Protein AF-A0A0N4YYY9-F1 (afdb_monomer)

Mean predicted aligned error: 8.73 Å

Solvent-accessible surface area (backbone atoms only — not comparable to full-atom values): 12722 Å² total; per-residue (Å²): 112,72,64,62,52,51,55,50,52,49,56,54,45,43,77,77,48,69,88,62,61,69,69,56,53,54,54,48,18,43,52,51,22,54,50,43,69,71,32,38,54,88,79,36,68,56,48,63,41,80,72,43,64,76,73,54,72,88,41,69,63,54,40,39,46,51,38,48,23,53,47,33,33,43,54,75,56,58,52,80,86,58,92,66,56,70,71,55,51,55,50,30,52,52,38,51,55,53,35,56,76,72,45,41,70,60,51,53,52,47,45,52,50,42,65,74,72,45,86,50,61,68,47,41,28,41,42,26,45,39,46,28,71,46,48,73,79,47,71,53,73,81,52,70,38,94,64,52,42,56,59,50,56,62,38,51,79,38,78,93,35,20,68,31,25,51,48,23,52,51,33,59,68,69,34,86,66,60,68,68,63,50,49,52,53,53,49,55,48,52,51,53,33,41,77,67,67,75,47,85,78,66,97,75,78,71,78,60,62,60,53,47,51,55,41,50,57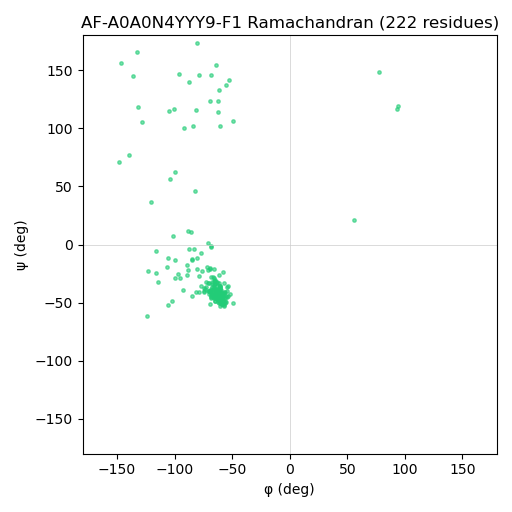,52,58,69,65,73,72,118

Foldseek 3Di:
DVVLVVLQVVLVVCVVPVPDDPVVLLVSLLVLLVCCLVCPPPNPVCSCCSRQQVVDCPDPSSLLSNLSNLVSNLCQLPVPPDPDDPVSVVSSVVRLVSCQVRPVLSLLVVLLCCLVPPPDLSSVLSSLQSLLSSLQRHDLVSQLDPRNLLSLLVQCLPPSNNVSSVSNLVSNLVHDDPPVSNVVSVVSNVVSCVVSVVDDDPVDDDPVVVCVVVVVVVVVVPPD

Secondary structure (DSSP, 8-state):
-HHHHHHHHHHHHHHH-----HHHHHHHHHHHHHHHHHHTTTT-TTHHHHHTGGG---SHHHHHHHHHHHHHHHHHHH-TTS---HHHHHHHHHHHHHHHHHTHHHHHHH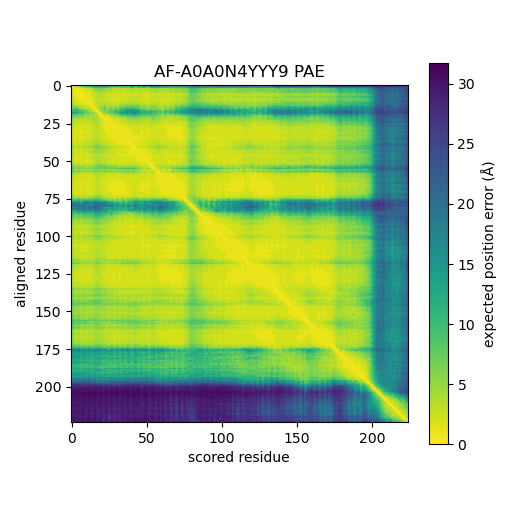HHHHHHH---HHHHHHHHHHHHHHTTTS-HHHHSSTTHHHHHHHGGG-TTTHHHHHHHHHHHHHS---HHHHHHHHHHHHHHHHHTTS----SSS-SHHHHHHHHHHHHHHS--

Structure (mmCIF, N/CA/C/O backbone):
data_AF-A0A0N4YYY9-F1
#
_entry.id   AF-A0A0N4YYY9-F1
#
loop_
_atom_site.group_PDB
_atom_site.id
_atom_site.type_symbol
_atom_site.label_atom_id
_atom_site.label_alt_id
_atom_site.label_comp_id
_atom_site.label_asym_id
_atom_site.label_entity_id
_atom_site.label_seq_id
_atom_site.pdbx_PDB_ins_code
_atom_site.Cartn_x
_atom_site.Cartn_y
_atom_site.Cartn_z
_atom_site.occupancy
_atom_site.B_iso_or_equiv
_atom_site.auth_seq_id
_atom_site.auth_comp_id
_atom_site.auth_asym_id
_atom_site.auth_atom_id
_atom_site.pdbx_PDB_model_num
ATOM 1 N N . MET A 1 1 ? 12.835 -8.112 -22.440 1.00 60.09 1 MET A N 1
ATOM 2 C CA . MET A 1 1 ? 13.606 -9.049 -21.585 1.00 60.09 1 MET A CA 1
ATOM 3 C C . MET A 1 1 ? 14.630 -8.347 -20.694 1.00 60.09 1 MET A C 1
ATOM 5 O O . MET A 1 1 ? 14.611 -8.621 -19.503 1.00 60.09 1 MET A O 1
ATOM 9 N N . CYS A 1 2 ? 15.459 -7.420 -21.196 1.00 85.25 2 CYS A N 1
ATOM 10 C CA . CYS A 1 2 ? 16.520 -6.790 -20.387 1.00 85.25 2 CYS A CA 1
ATOM 11 C C . CYS A 1 2 ? 16.028 -6.010 -19.155 1.00 85.25 2 CYS A C 1
ATOM 13 O O . CYS A 1 2 ? 16.681 -6.042 -18.118 1.00 85.25 2 CYS A O 1
ATOM 15 N N . ILE A 1 3 ? 14.873 -5.336 -19.230 1.00 90.06 3 ILE A N 1
ATOM 16 C CA . ILE A 1 3 ? 14.366 -4.583 -18.072 1.00 90.06 3 ILE A CA 1
ATOM 17 C C . ILE A 1 3 ? 13.895 -5.515 -16.948 1.00 90.06 3 ILE A C 1
ATOM 19 O O . ILE A 1 3 ? 14.221 -5.287 -15.790 1.00 90.06 3 ILE A O 1
ATOM 23 N N . ARG A 1 4 ? 13.227 -6.631 -17.280 1.00 90.62 4 ARG A N 1
ATOM 24 C CA . ARG A 1 4 ? 12.749 -7.604 -16.282 1.00 90.62 4 ARG A CA 1
ATOM 25 C C . ARG A 1 4 ? 13.899 -8.214 -15.483 1.00 90.62 4 ARG A C 1
ATOM 27 O O . ARG A 1 4 ? 13.811 -8.332 -14.260 1.00 90.62 4 ARG A O 1
ATOM 34 N N . SER A 1 5 ? 14.986 -8.574 -16.170 1.00 89.69 5 SER A N 1
ATOM 35 C CA . SER A 1 5 ? 16.188 -9.099 -15.521 1.00 89.69 5 SER A CA 1
ATOM 36 C C . SER A 1 5 ? 16.896 -8.025 -14.697 1.00 89.69 5 SER A C 1
ATOM 38 O O . SER A 1 5 ? 17.322 -8.318 -13.585 1.00 89.69 5 SER A O 1
ATOM 40 N N . LEU A 1 6 ? 16.954 -6.774 -15.169 1.00 92.00 6 LEU A N 1
ATOM 41 C CA . LEU A 1 6 ? 17.498 -5.653 -14.398 1.00 92.00 6 LEU A CA 1
ATOM 42 C C . LEU A 1 6 ? 16.750 -5.455 -13.069 1.00 92.00 6 LEU A C 1
ATOM 44 O O . LEU A 1 6 ? 17.392 -5.412 -12.019 1.00 92.00 6 LEU A O 1
ATOM 48 N N . LEU A 1 7 ? 15.414 -5.373 -13.105 1.00 93.94 7 LEU A N 1
ATOM 49 C CA . LEU A 1 7 ? 14.596 -5.203 -11.898 1.00 93.94 7 LEU A CA 1
ATOM 50 C C . LEU A 1 7 ? 14.749 -6.403 -10.955 1.00 93.94 7 LEU A C 1
ATOM 52 O O . LEU A 1 7 ? 14.959 -6.236 -9.756 1.00 93.94 7 LEU A O 1
ATOM 56 N N . SER A 1 8 ? 14.739 -7.621 -11.498 1.00 91.88 8 SER A N 1
ATOM 57 C CA . SER A 1 8 ? 14.922 -8.842 -10.704 1.00 91.88 8 SER A CA 1
ATOM 58 C C . SER A 1 8 ? 16.289 -8.901 -10.022 1.00 91.88 8 SER A C 1
ATOM 60 O O . SER A 1 8 ? 16.365 -9.239 -8.841 1.00 91.88 8 SER A O 1
ATOM 62 N N . ASN A 1 9 ? 17.350 -8.523 -10.740 1.00 91.44 9 ASN A N 1
ATOM 63 C CA . ASN A 1 9 ? 18.709 -8.446 -10.211 1.00 91.44 9 ASN A CA 1
ATOM 64 C C . ASN A 1 9 ? 18.833 -7.366 -9.133 1.00 91.44 9 ASN A C 1
ATOM 66 O O . ASN A 1 9 ? 19.592 -7.536 -8.180 1.00 91.44 9 ASN A O 1
ATOM 70 N N . TRP A 1 10 ? 18.104 -6.254 -9.267 1.00 91.56 10 TRP A N 1
ATOM 71 C CA . TRP A 1 10 ? 18.042 -5.230 -8.228 1.00 91.56 10 TRP A CA 1
ATOM 72 C C . TRP A 1 10 ? 17.437 -5.782 -6.933 1.00 91.56 10 TRP A C 1
ATOM 74 O O . TRP A 1 10 ? 18.060 -5.655 -5.881 1.00 91.56 10 TRP A O 1
ATOM 84 N N . ILE A 1 11 ? 16.289 -6.465 -7.015 1.00 91.50 11 ILE A N 1
ATOM 85 C CA . ILE A 1 11 ? 15.653 -7.106 -5.852 1.00 91.50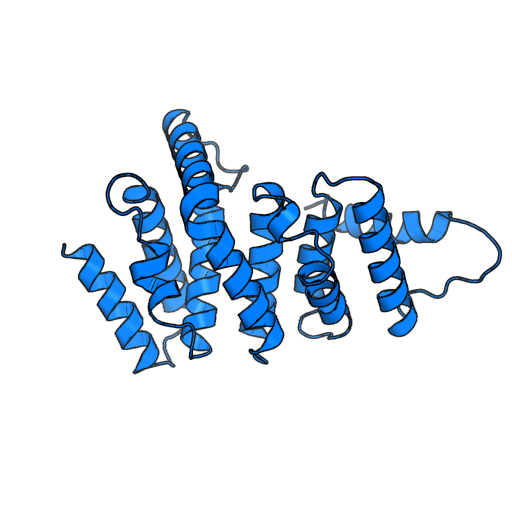 11 ILE A CA 1
ATOM 86 C C . ILE A 1 11 ? 16.596 -8.124 -5.200 1.00 91.50 11 ILE A C 1
ATOM 88 O O . ILE A 1 11 ? 16.782 -8.104 -3.988 1.00 91.50 11 ILE A O 1
ATOM 92 N N . GLN A 1 12 ? 17.269 -8.964 -5.991 1.00 87.94 12 GLN A N 1
ATOM 93 C CA . GLN A 1 12 ? 18.231 -9.932 -5.456 1.00 87.94 12 GLN A CA 1
ATOM 94 C C . GLN A 1 12 ? 19.413 -9.246 -4.751 1.00 87.94 12 GLN A C 1
ATOM 96 O O . GLN A 1 12 ? 19.843 -9.668 -3.675 1.00 87.94 12 GLN A O 1
ATOM 101 N N . LYS A 1 13 ? 19.938 -8.157 -5.329 1.00 86.94 13 LYS A N 1
ATOM 102 C CA . LYS A 1 13 ? 20.998 -7.362 -4.696 1.00 86.94 13 LYS A CA 1
ATOM 103 C C . LYS A 1 13 ? 20.537 -6.760 -3.375 1.00 86.94 13 LYS A C 1
ATOM 105 O O . LYS A 1 13 ? 21.325 -6.764 -2.434 1.00 86.94 13 LYS A O 1
ATOM 110 N N . LEU A 1 14 ? 19.288 -6.307 -3.290 1.00 85.31 14 LEU A N 1
ATOM 111 C CA . LEU A 1 14 ? 18.711 -5.756 -2.068 1.00 85.31 14 LEU A CA 1
ATOM 112 C C . LEU A 1 14 ? 18.753 -6.765 -0.914 1.00 85.31 14 LEU A C 1
ATOM 114 O O . LEU A 1 14 ? 19.190 -6.417 0.180 1.00 85.31 14 LEU A O 1
ATOM 118 N N . SER A 1 15 ? 18.403 -8.025 -1.188 1.00 78.38 15 SER A N 1
ATOM 119 C CA . SER A 1 15 ? 18.451 -9.109 -0.199 1.00 78.38 15 SER A CA 1
ATOM 120 C C . SER A 1 15 ? 19.875 -9.423 0.273 1.00 78.38 15 SER A C 1
ATOM 122 O O . SER A 1 15 ? 20.084 -9.768 1.431 1.00 78.38 15 SER A O 1
ATOM 124 N N . THR A 1 16 ? 20.874 -9.292 -0.607 1.00 81.56 16 THR A N 1
ATOM 125 C CA . THR A 1 16 ? 22.286 -9.596 -0.278 1.00 81.56 16 THR A CA 1
ATOM 126 C C . THR A 1 16 ? 23.066 -8.417 0.308 1.00 81.56 16 THR A C 1
ATOM 128 O O . THR A 1 16 ? 24.100 -8.618 0.943 1.00 81.56 16 THR A O 1
ATOM 131 N N . ARG A 1 17 ? 22.622 -7.176 0.073 1.00 78.50 17 ARG A N 1
ATOM 132 C CA . ARG A 1 17 ? 23.308 -5.942 0.488 1.00 78.50 17 ARG A CA 1
ATOM 133 C C . ARG A 1 17 ? 22.292 -4.911 0.992 1.00 78.50 17 ARG A C 1
ATOM 135 O O . ARG A 1 17 ? 22.016 -3.945 0.274 1.00 78.50 17 ARG A O 1
ATOM 142 N N . PRO A 1 18 ? 21.781 -5.071 2.224 1.00 70.69 18 PRO A N 1
ATOM 143 C CA . PRO A 1 18 ? 20.686 -4.253 2.747 1.00 70.69 18 PRO A CA 1
ATOM 144 C C . PRO A 1 18 ? 21.077 -2.787 3.005 1.00 70.69 18 PRO A C 1
ATOM 146 O O . PRO A 1 18 ? 20.218 -1.911 2.987 1.00 70.69 18 PRO A O 1
ATOM 149 N N . ASN A 1 19 ? 22.372 -2.492 3.164 1.00 75.56 19 ASN A N 1
ATOM 150 C CA . ASN A 1 19 ? 22.889 -1.155 3.480 1.00 75.56 19 ASN A CA 1
ATOM 151 C C . ASN A 1 19 ? 23.030 -0.250 2.240 1.00 75.56 19 ASN A C 1
ATOM 153 O O . ASN A 1 19 ? 24.073 0.373 2.037 1.00 75.56 19 ASN A O 1
ATOM 157 N N . GLN A 1 20 ? 22.014 -0.198 1.373 1.00 77.19 20 GLN A N 1
ATOM 158 C CA . GLN A 1 20 ? 21.987 0.805 0.303 1.00 77.19 20 GLN A CA 1
ATOM 159 C C . GLN A 1 20 ? 21.531 2.161 0.864 1.00 77.19 20 GLN A C 1
ATOM 161 O O . GLN A 1 20 ? 20.679 2.206 1.752 1.00 77.19 20 GLN A O 1
ATOM 166 N N . PRO A 1 21 ? 22.050 3.284 0.348 1.00 83.56 21 PRO A N 1
ATOM 167 C CA . PRO A 1 21 ? 21.637 4.599 0.815 1.00 83.56 21 PRO A CA 1
ATOM 168 C C . PRO A 1 21 ? 20.181 4.906 0.429 1.00 83.56 21 PRO A C 1
ATOM 170 O O . PRO A 1 21 ? 19.719 4.551 -0.659 1.00 83.56 21 PRO A O 1
ATOM 173 N N . SER A 1 22 ? 19.462 5.636 1.286 1.00 83.75 22 SER A N 1
ATOM 174 C CA . SER A 1 22 ? 18.024 5.914 1.127 1.00 83.75 22 SER A CA 1
ATOM 175 C C . SER A 1 22 ? 17.652 6.592 -0.197 1.00 83.75 22 SER A C 1
ATOM 177 O O . SER A 1 22 ? 16.592 6.310 -0.756 1.00 83.75 22 SER A O 1
ATOM 179 N N . PHE A 1 23 ? 18.524 7.450 -0.744 1.00 86.56 23 PHE A N 1
ATOM 180 C CA . PHE A 1 23 ? 18.277 8.097 -2.039 1.00 86.56 23 PHE A CA 1
ATOM 181 C C . PHE A 1 23 ? 18.200 7.083 -3.188 1.00 86.56 23 PHE A C 1
ATOM 183 O O . PHE A 1 23 ? 17.463 7.295 -4.151 1.00 86.56 23 PHE A O 1
ATOM 190 N N . LEU A 1 24 ? 18.948 5.979 -3.092 1.00 87.81 24 LEU A N 1
ATOM 191 C CA . LEU A 1 24 ? 18.985 4.951 -4.121 1.00 87.81 24 LEU A CA 1
ATOM 192 C C . LEU A 1 24 ? 17.704 4.119 -4.091 1.00 87.81 24 LEU A C 1
ATOM 194 O O . LEU A 1 24 ? 17.137 3.864 -5.148 1.00 87.81 24 LEU A O 1
ATOM 198 N N . PHE A 1 25 ? 17.188 3.797 -2.899 1.00 89.12 25 PHE A N 1
ATOM 199 C CA . PHE A 1 25 ? 15.859 3.192 -2.748 1.00 89.12 25 PHE A CA 1
ATOM 200 C C . PHE A 1 25 ? 14.783 4.045 -3.414 1.00 89.12 25 PHE A C 1
ATOM 202 O O . PHE A 1 25 ? 13.999 3.525 -4.198 1.00 89.12 25 PHE A O 1
ATOM 209 N N . ASN A 1 26 ? 14.766 5.350 -3.136 1.00 90.81 26 ASN A N 1
ATOM 210 C CA . ASN A 1 26 ? 13.741 6.244 -3.675 1.00 90.81 26 ASN A CA 1
ATOM 211 C C . ASN A 1 26 ? 13.831 6.345 -5.207 1.00 90.81 26 ASN A C 1
ATOM 213 O O . ASN A 1 26 ? 12.817 6.235 -5.892 1.00 90.81 26 ASN A O 1
ATOM 217 N N . LYS A 1 27 ? 15.044 6.492 -5.760 1.00 92.94 27 LYS A N 1
ATOM 218 C CA . LYS A 1 27 ? 15.247 6.523 -7.218 1.00 92.94 27 LYS A CA 1
ATOM 219 C C . LYS A 1 27 ? 14.844 5.209 -7.879 1.00 92.94 27 LYS A C 1
ATOM 221 O O . LYS A 1 27 ? 14.192 5.229 -8.917 1.00 92.94 27 LYS A O 1
ATOM 226 N N . MET A 1 28 ? 15.208 4.077 -7.284 1.00 94.88 28 MET A N 1
ATOM 227 C CA . MET A 1 28 ? 14.857 2.772 -7.834 1.00 94.88 28 MET A CA 1
ATOM 228 C C . MET A 1 28 ? 13.356 2.496 -7.721 1.00 94.88 28 MET A C 1
ATOM 230 O O . MET A 1 28 ? 12.781 2.024 -8.690 1.00 94.88 28 MET A O 1
ATOM 234 N N . ALA A 1 29 ? 12.696 2.864 -6.620 1.00 95.31 29 ALA A N 1
ATOM 235 C CA . ALA A 1 29 ? 11.243 2.747 -6.484 1.00 95.31 29 ALA A CA 1
ATOM 236 C C . ALA A 1 29 ? 10.509 3.551 -7.571 1.00 95.31 29 ALA A C 1
ATOM 238 O O . ALA A 1 29 ? 9.583 3.040 -8.195 1.00 95.31 29 ALA A O 1
ATOM 239 N N . HIS A 1 30 ? 10.986 4.763 -7.871 1.00 94.19 30 HIS A N 1
ATOM 240 C CA . HIS A 1 30 ? 10.466 5.571 -8.975 1.00 94.19 30 HIS A CA 1
ATOM 241 C C . HIS A 1 30 ? 10.721 4.918 -10.347 1.00 94.19 30 HIS A C 1
ATOM 243 O O . HIS A 1 30 ? 9.842 4.879 -11.197 1.00 94.19 30 HIS A O 1
ATOM 249 N N . ILE A 1 31 ? 11.906 4.349 -10.592 1.00 95.38 31 ILE A N 1
ATOM 250 C CA . ILE A 1 31 ? 12.161 3.614 -11.845 1.00 95.38 31 ILE A CA 1
ATOM 251 C C . ILE A 1 31 ? 11.205 2.419 -11.976 1.00 95.38 31 ILE A C 1
ATOM 253 O O . ILE A 1 31 ? 10.669 2.179 -13.056 1.00 95.38 31 ILE A O 1
ATOM 257 N N . PHE A 1 32 ? 10.963 1.683 -10.889 1.00 96.38 32 PHE A N 1
ATOM 258 C CA . PHE A 1 32 ? 10.018 0.567 -10.878 1.00 96.38 32 PHE A CA 1
ATOM 259 C C . PHE A 1 32 ? 8.589 1.041 -11.167 1.00 96.38 32 PHE A C 1
ATOM 261 O O . PHE A 1 32 ? 7.902 0.383 -11.946 1.00 96.38 32 PHE A O 1
ATOM 268 N N . SER A 1 33 ? 8.156 2.180 -10.613 1.00 95.62 33 SER A N 1
ATOM 269 C CA . SER A 1 33 ? 6.822 2.726 -10.891 1.00 95.62 33 SER A CA 1
ATOM 270 C C . SER A 1 33 ? 6.657 3.170 -12.345 1.00 95.62 33 SER A C 1
ATOM 272 O O . SER A 1 33 ? 5.628 2.879 -12.950 1.00 95.62 33 SER A O 1
ATOM 274 N N . LEU A 1 34 ? 7.683 3.778 -12.950 1.00 93.75 34 LEU A N 1
ATOM 275 C CA . LEU A 1 34 ? 7.664 4.137 -14.372 1.00 93.75 34 LEU A CA 1
ATOM 276 C C . LEU A 1 34 ? 7.607 2.903 -15.278 1.00 93.75 34 LEU A C 1
ATOM 278 O O . LEU A 1 34 ? 6.847 2.887 -16.246 1.00 93.75 34 LEU A O 1
ATOM 282 N N . VAL A 1 35 ? 8.381 1.855 -14.967 1.00 95.06 35 VAL A N 1
ATOM 283 C CA . VAL A 1 35 ? 8.316 0.586 -15.713 1.00 95.06 35 VAL A CA 1
ATOM 284 C C . VAL A 1 35 ? 6.938 -0.048 -15.557 1.00 95.06 35 VAL A C 1
ATOM 286 O O . VAL A 1 35 ? 6.361 -0.480 -16.552 1.00 95.06 35 VAL A O 1
ATOM 289 N N . PHE A 1 36 ? 6.382 -0.051 -14.344 1.00 95.25 36 PHE A N 1
ATOM 290 C CA . PHE A 1 36 ? 5.027 -0.530 -14.092 1.00 95.25 36 PHE A CA 1
ATOM 291 C C . PHE A 1 36 ? 4.003 0.234 -14.938 1.00 95.25 36 PHE A C 1
ATOM 293 O O . PHE A 1 36 ? 3.282 -0.381 -15.714 1.00 95.25 36 PHE A O 1
ATOM 300 N N . ALA A 1 37 ? 3.997 1.567 -14.892 1.00 92.31 37 ALA A N 1
ATOM 301 C CA . ALA A 1 37 ? 3.062 2.393 -15.658 1.00 92.31 37 ALA A CA 1
ATOM 302 C C . ALA A 1 37 ? 3.251 2.304 -17.185 1.00 92.31 37 ALA A C 1
ATOM 304 O O . ALA A 1 37 ? 2.352 2.666 -17.951 1.00 92.31 37 ALA A O 1
ATOM 305 N N . ALA A 1 38 ? 4.429 1.879 -17.648 1.00 92.19 38 ALA A N 1
ATOM 306 C CA . ALA A 1 38 ? 4.702 1.665 -19.062 1.00 92.19 38 ALA A CA 1
ATOM 307 C C . ALA A 1 38 ? 4.256 0.275 -19.538 1.00 92.19 38 ALA A C 1
ATOM 309 O O . ALA A 1 38 ? 3.708 0.173 -20.637 1.00 92.19 38 ALA A O 1
ATOM 310 N N . ASP A 1 39 ? 4.543 -0.781 -18.770 1.00 93.62 39 ASP A N 1
ATOM 311 C CA . ASP A 1 39 ? 4.391 -2.181 -19.189 1.00 93.62 39 ASP A CA 1
ATOM 312 C C . ASP A 1 39 ? 3.104 -2.850 -18.677 1.00 93.62 39 ASP A C 1
ATOM 314 O O . ASP A 1 39 ? 2.598 -3.761 -19.335 1.00 93.62 39 ASP A O 1
ATOM 318 N N . PHE A 1 40 ? 2.563 -2.432 -17.533 1.00 93.81 40 PHE A N 1
ATOM 319 C CA . PHE A 1 40 ? 1.307 -2.951 -16.995 1.00 93.81 40 PHE A CA 1
ATOM 320 C C . PHE A 1 40 ? 0.109 -2.166 -17.568 1.00 93.81 40 PHE A C 1
ATOM 322 O O . PHE A 1 40 ? 0.177 -0.940 -17.669 1.00 93.81 40 PHE A O 1
ATOM 329 N N . PRO A 1 41 ? -1.012 -2.824 -17.920 1.00 93.69 41 PRO A N 1
ATOM 330 C CA . PRO A 1 41 ? -1.252 -4.271 -17.855 1.00 93.69 41 PRO A CA 1
ATOM 331 C C . PRO A 1 41 ? -0.843 -5.042 -19.125 1.00 93.69 41 PRO A C 1
ATOM 333 O O . PRO A 1 41 ? -0.677 -6.255 -19.071 1.00 93.69 41 PRO A O 1
ATOM 336 N N . ASP A 1 42 ? -0.665 -4.368 -20.264 1.00 93.31 42 ASP A N 1
ATOM 337 C CA . ASP A 1 42 ? -0.652 -5.023 -21.583 1.00 93.31 42 ASP A CA 1
ATOM 338 C C . ASP A 1 42 ? 0.587 -5.892 -21.856 1.00 93.31 42 ASP A C 1
ATOM 340 O O . ASP A 1 42 ? 0.487 -6.957 -22.465 1.00 93.31 42 ASP A O 1
ATOM 344 N N . ARG A 1 43 ? 1.778 -5.444 -21.441 1.00 94.38 43 ARG A N 1
ATOM 345 C CA . ARG A 1 43 ? 3.046 -6.153 -21.695 1.00 94.38 43 ARG A CA 1
ATOM 346 C C . ARG A 1 43 ? 3.487 -7.010 -20.518 1.00 94.38 43 ARG A C 1
ATOM 348 O O . ARG A 1 43 ? 4.268 -7.947 -20.706 1.00 94.38 43 ARG A O 1
ATOM 355 N N . TRP A 1 44 ? 3.063 -6.674 -19.303 1.00 95.00 44 TRP A N 1
ATOM 356 C CA . TRP A 1 44 ? 3.487 -7.367 -18.090 1.00 95.00 44 TRP A CA 1
ATOM 357 C C . TRP A 1 44 ? 2.397 -7.387 -17.004 1.00 95.00 44 TRP A C 1
ATOM 359 O O . TRP A 1 44 ? 2.543 -6.734 -15.971 1.00 95.00 44 TRP A O 1
ATOM 369 N N . PRO A 1 45 ? 1.317 -8.164 -17.196 1.00 94.12 45 PRO A N 1
ATOM 370 C CA . PRO A 1 45 ? 0.197 -8.215 -16.251 1.00 94.12 45 PRO A CA 1
ATOM 371 C C . PRO A 1 45 ? 0.583 -8.815 -14.888 1.00 94.12 45 PRO A C 1
ATOM 373 O O . PRO A 1 45 ? 0.034 -8.434 -13.863 1.00 94.12 45 PRO A O 1
ATOM 376 N N . SER A 1 46 ? 1.572 -9.709 -14.848 1.00 94.25 46 SER A N 1
ATOM 377 C CA . SER A 1 46 ? 2.074 -10.350 -13.625 1.00 94.25 46 SER A CA 1
ATOM 378 C C . SER A 1 46 ? 3.141 -9.537 -12.877 1.00 94.25 46 SER A C 1
ATOM 380 O O . SER A 1 46 ? 3.769 -10.072 -11.971 1.00 94.25 46 SER A O 1
ATOM 382 N N . PHE A 1 47 ? 3.382 -8.262 -13.221 1.00 95.25 47 PHE A N 1
ATOM 383 C CA . PHE A 1 47 ? 4.505 -7.476 -12.677 1.00 95.25 47 PHE A CA 1
ATOM 384 C C . PHE A 1 47 ? 4.622 -7.537 -11.147 1.00 95.25 47 PHE A C 1
ATOM 386 O O . PHE A 1 47 ? 5.705 -7.801 -10.625 1.00 95.25 47 PHE A O 1
ATOM 393 N N . MET A 1 48 ? 3.518 -7.285 -10.432 1.00 94.69 48 MET A N 1
ATOM 394 C CA . MET A 1 48 ? 3.522 -7.253 -8.963 1.00 94.69 48 MET A CA 1
ATOM 395 C C . MET A 1 48 ? 3.884 -8.612 -8.372 1.00 94.69 48 MET A C 1
ATOM 397 O O . MET A 1 48 ? 4.647 -8.682 -7.408 1.00 94.69 48 MET A O 1
ATOM 401 N N . ASP A 1 49 ? 3.372 -9.678 -8.979 1.00 93.69 49 ASP A N 1
ATOM 402 C CA . ASP A 1 49 ? 3.635 -11.039 -8.540 1.00 93.69 49 ASP A CA 1
ATOM 403 C C . ASP A 1 49 ? 5.090 -11.438 -8.812 1.00 93.69 49 ASP A C 1
ATOM 405 O O . ASP A 1 49 ? 5.814 -11.801 -7.886 1.00 93.69 49 ASP A O 1
ATOM 409 N N . ASP A 1 50 ? 5.570 -11.239 -10.043 1.00 93.44 50 ASP A N 1
ATOM 410 C CA . ASP A 1 50 ? 6.916 -11.628 -10.488 1.00 93.44 50 ASP A CA 1
ATOM 411 C C . ASP A 1 50 ? 8.043 -10.893 -9.736 1.00 93.44 50 ASP A C 1
ATOM 413 O O . ASP A 1 50 ? 9.153 -11.420 -9.556 1.00 93.44 50 ASP A O 1
ATOM 417 N N . ILE A 1 51 ? 7.798 -9.636 -9.352 1.00 93.50 51 ILE A N 1
ATOM 418 C CA . ILE A 1 51 ? 8.796 -8.776 -8.707 1.00 93.50 51 ILE A CA 1
ATOM 419 C C . ILE A 1 51 ? 8.729 -8.847 -7.183 1.00 93.50 51 ILE A C 1
ATOM 421 O O . ILE A 1 51 ? 9.790 -8.845 -6.553 1.00 93.50 51 ILE A O 1
ATOM 425 N N . PHE A 1 52 ? 7.532 -8.904 -6.597 1.00 93.94 52 PHE A N 1
ATOM 426 C CA . PHE A 1 52 ? 7.351 -8.764 -5.152 1.00 93.94 52 PHE A CA 1
ATOM 427 C C . PHE A 1 52 ? 6.609 -9.944 -4.525 1.00 93.94 52 PHE A C 1
ATOM 429 O O . PHE A 1 52 ? 7.176 -10.617 -3.667 1.00 93.94 52 PHE A O 1
ATOM 436 N N . LEU A 1 53 ? 5.360 -10.199 -4.924 1.00 91.19 53 LEU A N 1
ATOM 437 C CA . LEU A 1 53 ? 4.443 -11.022 -4.122 1.00 91.19 53 LEU A CA 1
ATOM 438 C C . LEU A 1 53 ? 4.837 -12.509 -4.094 1.00 91.19 53 LEU A C 1
ATOM 440 O O . LEU A 1 53 ? 4.881 -13.096 -3.014 1.00 91.19 53 LEU A O 1
ATOM 444 N N . SER A 1 54 ? 5.231 -13.092 -5.232 1.00 88.69 54 SER A N 1
ATOM 445 C CA . SER A 1 54 ? 5.661 -14.500 -5.317 1.00 88.69 54 SER A CA 1
ATOM 446 C C . SER A 1 54 ? 7.001 -14.792 -4.633 1.00 88.69 54 SER A C 1
ATOM 448 O O . SER A 1 54 ? 7.302 -15.943 -4.318 1.00 88.69 54 SER A O 1
ATOM 450 N N . ARG A 1 55 ? 7.832 -13.765 -4.409 1.00 83.69 55 ARG A N 1
ATOM 451 C CA . ARG A 1 55 ? 9.177 -13.916 -3.826 1.00 83.69 55 ARG A CA 1
ATOM 452 C C . ARG A 1 55 ? 9.178 -13.941 -2.303 1.00 83.69 55 ARG A C 1
ATOM 454 O O . ARG A 1 55 ? 10.211 -14.263 -1.727 1.00 83.69 55 ARG A O 1
ATOM 461 N N . GLY A 1 56 ? 8.059 -13.576 -1.680 1.00 81.56 56 GLY A N 1
ATOM 462 C CA . GLY A 1 56 ? 7.994 -13.319 -0.248 1.00 81.56 56 GLY A CA 1
ATOM 463 C C . GLY A 1 56 ? 8.585 -11.955 0.122 1.00 81.56 56 GLY A C 1
ATOM 464 O O . GLY A 1 56 ? 9.504 -11.433 -0.512 1.00 81.56 56 GLY A O 1
ATOM 465 N N . LEU A 1 57 ? 8.032 -11.348 1.169 1.00 89.38 57 LEU A N 1
ATOM 466 C CA . LEU A 1 57 ? 8.490 -10.074 1.727 1.00 89.38 57 LEU A CA 1
ATOM 467 C C . LEU A 1 57 ? 9.264 -10.331 3.028 1.00 89.38 57 LEU A C 1
ATOM 469 O O . LEU A 1 57 ? 8.928 -9.812 4.089 1.00 89.38 57 LEU A O 1
ATOM 473 N N . ASP A 1 58 ? 10.302 -11.163 2.937 1.00 86.50 58 ASP A N 1
ATOM 474 C CA . ASP A 1 58 ? 10.922 -11.819 4.102 1.00 86.50 58 ASP A CA 1
ATOM 475 C C . ASP A 1 58 ? 11.958 -10.962 4.847 1.00 86.50 58 ASP A C 1
ATOM 477 O O . ASP A 1 58 ? 12.514 -11.379 5.862 1.00 86.50 58 ASP A O 1
ATOM 481 N N . SER A 1 59 ? 12.255 -9.759 4.352 1.00 90.94 59 SER A N 1
ATOM 482 C CA . SER A 1 59 ? 13.208 -8.846 4.989 1.00 90.94 59 SER A CA 1
ATOM 483 C C . SER A 1 59 ? 12.685 -7.416 5.026 1.00 90.94 59 SER A C 1
ATOM 485 O O . SER A 1 59 ? 12.051 -6.946 4.079 1.00 90.94 59 SER A O 1
ATOM 487 N N . VAL A 1 60 ? 13.011 -6.695 6.102 1.00 92.56 60 VAL A N 1
ATOM 488 C CA . VAL A 1 60 ? 12.611 -5.290 6.293 1.00 92.56 60 VAL A CA 1
ATOM 489 C C . VAL A 1 60 ? 13.027 -4.395 5.112 1.00 92.56 60 VAL A C 1
ATOM 491 O O . VAL A 1 60 ? 12.174 -3.661 4.619 1.00 92.56 60 VAL A O 1
ATOM 494 N N . PRO A 1 61 ? 14.260 -4.462 4.565 1.00 92.88 61 PRO A N 1
ATOM 495 C CA . PRO A 1 61 ? 14.634 -3.646 3.407 1.00 92.88 61 PRO A CA 1
ATOM 496 C C . PRO A 1 61 ? 13.773 -3.921 2.170 1.00 92.88 61 PRO A C 1
ATOM 498 O O . PRO A 1 61 ? 13.419 -2.985 1.452 1.00 92.88 61 PRO A O 1
ATOM 501 N N . LEU A 1 62 ? 13.409 -5.184 1.926 1.00 93.06 62 LEU A N 1
ATOM 502 C CA . LEU A 1 62 ? 12.540 -5.550 0.809 1.00 93.06 62 LEU A CA 1
ATOM 503 C C . LEU A 1 62 ? 11.114 -5.036 1.020 1.00 93.06 62 LEU A C 1
ATOM 505 O O . LEU A 1 62 ? 10.554 -4.448 0.099 1.00 93.06 62 LEU A O 1
ATOM 509 N N . VAL A 1 63 ? 10.565 -5.182 2.231 1.00 95.31 63 VAL A N 1
ATOM 510 C CA . VAL A 1 63 ? 9.258 -4.621 2.616 1.00 95.31 63 VAL A CA 1
ATOM 511 C C . VAL A 1 63 ? 9.241 -3.107 2.399 1.00 95.31 63 VAL A C 1
ATOM 513 O O . VAL A 1 63 ? 8.362 -2.585 1.717 1.00 95.31 63 VAL A O 1
ATOM 516 N N . VAL A 1 64 ? 10.246 -2.397 2.915 1.00 95.12 64 VAL A N 1
ATOM 517 C CA . VAL A 1 64 ? 10.375 -0.942 2.764 1.00 95.12 64 VAL A CA 1
ATOM 518 C C . VAL A 1 64 ? 10.468 -0.547 1.289 1.00 95.12 64 VAL A C 1
ATOM 520 O O . VAL A 1 64 ? 9.813 0.404 0.866 1.00 95.12 64 VAL A O 1
ATOM 523 N N . PHE A 1 65 ? 11.253 -1.264 0.480 1.00 95.75 65 PHE A N 1
ATOM 524 C CA . PHE A 1 65 ? 11.373 -0.980 -0.952 1.00 95.75 65 PHE A CA 1
ATOM 525 C C . PHE A 1 65 ? 10.069 -1.241 -1.716 1.00 95.75 65 PHE A C 1
ATOM 527 O O . PHE A 1 65 ? 9.678 -0.431 -2.559 1.00 95.75 65 PHE A O 1
ATOM 534 N N . TYR A 1 66 ? 9.380 -2.336 -1.401 1.00 96.94 66 TYR A N 1
ATOM 535 C CA . TYR A 1 66 ? 8.072 -2.670 -1.955 1.00 96.94 66 TYR A CA 1
ATOM 536 C C . TYR A 1 66 ? 7.044 -1.572 -1.657 1.00 96.94 66 TYR A C 1
ATOM 538 O O . TYR A 1 66 ? 6.444 -1.032 -2.584 1.00 96.94 66 TYR A O 1
ATOM 546 N N . LEU A 1 67 ? 6.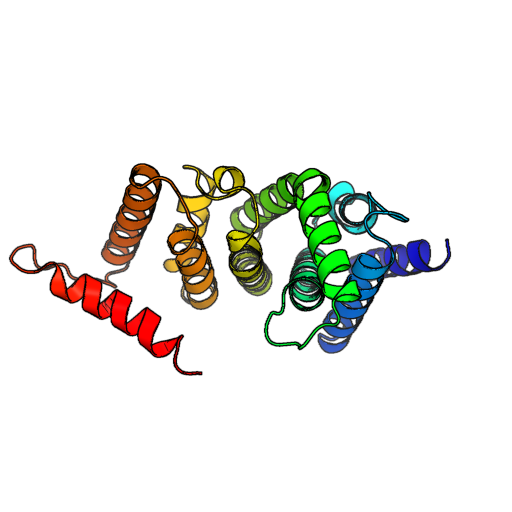911 -1.158 -0.394 1.00 97.69 67 LEU A N 1
ATOM 547 C CA . LEU A 1 67 ? 5.967 -0.113 0.011 1.00 97.69 67 LEU A CA 1
ATOM 548 C C . LEU A 1 67 ? 6.293 1.242 -0.632 1.00 97.69 67 LEU A C 1
ATOM 550 O O . LEU A 1 67 ? 5.401 1.923 -1.132 1.00 97.69 67 LEU A O 1
ATOM 554 N N . LYS A 1 68 ? 7.579 1.607 -0.721 1.00 96.88 68 LYS A N 1
ATOM 555 C CA . LYS A 1 68 ? 8.010 2.797 -1.474 1.00 96.88 68 LYS A CA 1
ATOM 556 C C . LYS A 1 68 ? 7.658 2.710 -2.956 1.00 96.88 68 LYS A C 1
ATOM 558 O O . LYS A 1 68 ? 7.319 3.724 -3.556 1.00 96.88 68 LYS A O 1
ATOM 563 N N . THR A 1 69 ? 7.736 1.520 -3.547 1.00 97.25 69 THR A N 1
ATOM 564 C CA . THR A 1 69 ? 7.339 1.299 -4.942 1.00 97.25 69 THR A CA 1
ATOM 565 C C . THR A 1 69 ? 5.829 1.456 -5.110 1.00 97.25 69 THR A C 1
ATOM 567 O O . THR A 1 69 ? 5.407 2.118 -6.052 1.00 97.25 69 THR A O 1
ATOM 570 N N . LEU A 1 70 ? 5.012 0.946 -4.179 1.00 97.12 70 LEU A N 1
ATOM 571 C CA . LEU A 1 70 ? 3.562 1.173 -4.187 1.00 97.12 70 LEU A CA 1
ATOM 572 C C . LEU A 1 70 ? 3.213 2.665 -4.113 1.00 97.12 70 LEU A C 1
ATOM 574 O O . LEU A 1 70 ? 2.389 3.134 -4.893 1.00 97.12 70 LEU A O 1
ATOM 578 N N . LEU A 1 71 ? 3.856 3.420 -3.221 1.00 96.19 71 LEU A N 1
ATOM 579 C CA . LEU A 1 71 ? 3.638 4.866 -3.104 1.00 96.19 71 LEU A CA 1
ATOM 580 C C . LEU A 1 71 ? 4.108 5.626 -4.356 1.00 96.19 71 LEU A C 1
ATOM 582 O O . LEU A 1 71 ? 3.450 6.561 -4.802 1.00 96.19 71 LEU A O 1
ATOM 586 N N . ALA A 1 72 ? 5.213 5.201 -4.974 1.00 95.38 72 ALA A N 1
ATOM 587 C CA . ALA A 1 72 ? 5.674 5.776 -6.237 1.00 95.38 72 ALA A CA 1
ATOM 588 C C . ALA A 1 72 ? 4.721 5.469 -7.408 1.00 95.38 72 ALA A C 1
ATOM 590 O O . ALA A 1 72 ? 4.562 6.301 -8.300 1.00 95.38 72 ALA A O 1
ATOM 591 N N . ILE A 1 73 ? 4.084 4.293 -7.416 1.00 94.56 73 ILE A N 1
ATOM 592 C CA . ILE A 1 73 ? 3.032 3.944 -8.382 1.00 94.56 73 ILE A CA 1
ATOM 593 C C . ILE A 1 73 ? 1.798 4.810 -8.154 1.00 94.56 73 ILE A C 1
ATOM 595 O O . ILE A 1 73 ? 1.240 5.322 -9.120 1.00 94.56 73 ILE A O 1
ATOM 599 N N . ASP A 1 74 ? 1.397 5.013 -6.901 1.00 91.75 74 ASP A N 1
ATOM 600 C CA . ASP A 1 74 ? 0.272 5.886 -6.583 1.00 91.75 74 ASP A CA 1
ATOM 601 C C . ASP A 1 74 ? 0.523 7.323 -7.061 1.00 91.75 74 ASP A C 1
ATOM 603 O O . ASP A 1 74 ? -0.291 7.874 -7.795 1.00 91.75 74 ASP A O 1
ATOM 607 N N . SER A 1 75 ? 1.701 7.888 -6.789 1.00 88.81 75 SER A N 1
ATOM 608 C CA . SER A 1 75 ? 2.072 9.218 -7.290 1.00 88.81 75 SER A CA 1
ATOM 609 C C . SER A 1 75 ? 2.038 9.304 -8.829 1.00 88.81 75 SER A C 1
ATOM 611 O O . SER A 1 75 ? 1.476 10.242 -9.393 1.00 88.81 75 SER A O 1
ATOM 613 N N . GLU A 1 76 ? 2.538 8.294 -9.545 1.00 81.94 76 GLU A N 1
ATOM 614 C CA . GLU A 1 76 ? 2.516 8.283 -11.018 1.00 81.94 76 GLU A CA 1
ATOM 615 C C . GLU A 1 76 ? 1.086 8.153 -11.588 1.00 81.94 76 GLU A C 1
ATOM 617 O O . GLU A 1 76 ? 0.718 8.814 -12.570 1.00 81.94 76 GLU A O 1
ATOM 622 N N . VAL A 1 77 ? 0.253 7.310 -10.969 1.00 76.31 77 VAL A N 1
ATOM 623 C CA . VAL A 1 77 ? -1.045 6.884 -11.517 1.00 76.31 77 VAL A CA 1
ATOM 624 C C . VAL A 1 77 ? -2.216 7.728 -10.988 1.00 76.31 77 VAL A C 1
ATOM 626 O O . VAL A 1 77 ? -3.224 7.895 -11.681 1.00 76.31 77 VAL A O 1
ATOM 629 N N . VAL A 1 78 ? -2.116 8.274 -9.778 1.00 66.88 78 VAL A N 1
ATOM 630 C CA . VAL A 1 78 ? -3.244 8.857 -9.029 1.00 66.88 78 VAL A CA 1
ATOM 631 C C . VAL A 1 78 ? -3.122 10.358 -8.823 1.00 66.88 78 VAL A C 1
ATOM 633 O O . VAL A 1 78 ? -4.168 11.002 -8.851 1.00 66.88 78 VAL A O 1
ATOM 636 N N . ASP A 1 79 ? -1.913 10.912 -8.681 1.00 67.19 79 ASP A N 1
ATOM 637 C CA . ASP A 1 79 ? -1.693 12.312 -8.271 1.00 67.19 79 ASP A CA 1
ATOM 638 C C . ASP A 1 79 ? -2.539 13.304 -9.089 1.00 67.19 79 ASP A C 1
ATOM 640 O O . ASP A 1 79 ? -2.296 13.507 -10.277 1.00 67.19 79 ASP A O 1
ATOM 644 N N . ARG A 1 80 ? -3.587 13.866 -8.483 1.00 57.53 80 ARG A N 1
ATOM 645 C CA . ARG A 1 80 ? -4.618 14.646 -9.188 1.00 57.53 80 ARG A CA 1
ATOM 646 C C . ARG A 1 80 ? -4.182 16.085 -9.470 1.00 57.53 80 ARG A C 1
ATOM 648 O O . ARG A 1 80 ? -4.834 16.742 -10.279 1.00 57.53 80 ARG A O 1
ATOM 655 N N . ASP A 1 81 ? -3.086 16.535 -8.863 1.00 56.41 81 ASP A N 1
ATOM 656 C CA . ASP A 1 81 ? -2.594 17.912 -8.965 1.00 56.41 81 ASP A CA 1
ATOM 657 C C . ASP A 1 81 ? -1.719 18.121 -10.208 1.00 56.41 81 ASP A C 1
ATOM 659 O O . ASP A 1 81 ? -1.475 19.246 -10.652 1.00 56.41 81 ASP A O 1
ATOM 663 N N . ILE A 1 82 ? -1.305 17.026 -10.846 1.00 64.44 82 ILE A N 1
ATOM 664 C CA . ILE A 1 82 ? -0.620 17.056 -12.132 1.00 64.44 82 ILE A CA 1
ATOM 665 C C . ILE A 1 82 ? -1.665 17.203 -13.241 1.00 64.44 82 ILE A C 1
ATOM 667 O O . ILE A 1 82 ? -2.468 16.300 -13.489 1.00 64.44 82 ILE A O 1
ATOM 671 N N . GLN A 1 83 ? -1.622 18.320 -13.974 1.00 65.38 83 GLN A N 1
ATOM 672 C CA . GLN A 1 83 ? -2.385 18.473 -15.215 1.00 65.38 83 GLN A CA 1
ATOM 673 C C . GLN A 1 83 ? -1.941 17.405 -16.223 1.00 65.38 83 GLN A C 1
ATOM 675 O O . GLN A 1 83 ? -0.886 17.508 -16.851 1.00 65.38 83 GLN A O 1
ATOM 680 N N . ARG A 1 84 ? -2.744 16.347 -16.368 1.00 72.12 84 ARG A N 1
ATOM 681 C CA . ARG A 1 84 ? -2.460 15.228 -17.270 1.00 72.12 84 ARG A CA 1
ATOM 682 C C . ARG A 1 84 ? -3.171 15.395 -18.606 1.00 72.12 84 ARG A C 1
ATOM 684 O O . ARG A 1 84 ? -4.299 15.876 -18.685 1.00 72.12 84 ARG A O 1
ATOM 691 N N . SER A 1 85 ? -2.521 14.923 -19.668 1.00 80.44 85 SER A N 1
ATOM 692 C CA . SER A 1 85 ? -3.183 14.773 -20.964 1.00 80.44 85 SER A CA 1
ATOM 693 C C . SER A 1 85 ? -4.313 13.740 -20.869 1.00 80.44 85 SER A C 1
ATOM 695 O O . SER A 1 85 ? -4.235 12.801 -20.071 1.00 80.44 85 SER A O 1
ATOM 697 N N . LYS A 1 86 ? -5.324 13.852 -21.739 1.00 83.25 86 LYS A N 1
ATOM 698 C CA . LYS A 1 86 ? -6.413 12.864 -21.832 1.00 83.25 86 LYS A CA 1
ATOM 699 C C . LYS A 1 86 ? -5.884 11.432 -21.992 1.00 83.25 86 LYS A C 1
ATOM 701 O O . LYS A 1 86 ? -6.317 10.534 -21.284 1.00 83.25 86 LYS A O 1
ATOM 706 N N . SER A 1 87 ? -4.867 11.244 -22.838 1.00 82.94 87 SER A N 1
ATOM 707 C CA . SER A 1 87 ? -4.244 9.931 -23.058 1.00 82.94 87 SER A CA 1
ATOM 708 C C . SER A 1 87 ? -3.624 9.332 -21.789 1.00 82.94 87 SER A C 1
ATOM 710 O O . SER A 1 87 ? -3.717 8.129 -21.553 1.00 82.94 87 SER A O 1
ATOM 712 N N . THR A 1 88 ? -3.027 10.168 -20.935 1.00 82.38 88 THR A N 1
ATOM 713 C CA . THR A 1 88 ? -2.424 9.730 -19.671 1.00 82.38 88 THR A CA 1
ATOM 714 C C . THR A 1 88 ? -3.498 9.399 -18.637 1.00 82.38 88 THR A C 1
ATOM 716 O O . THR A 1 88 ? -3.347 8.431 -17.898 1.00 82.38 88 THR A O 1
ATOM 719 N N . PHE A 1 89 ? -4.594 10.160 -18.600 1.00 84.69 89 PHE A N 1
ATOM 720 C CA . PHE A 1 89 ? -5.737 9.869 -17.735 1.00 84.69 89 PHE A CA 1
ATOM 721 C C . PHE A 1 89 ? -6.398 8.527 -18.086 1.00 84.69 89 PHE A C 1
ATOM 723 O O . PHE A 1 89 ? -6.622 7.701 -17.199 1.00 84.69 89 PHE A O 1
ATOM 730 N N . ASP A 1 90 ? -6.640 8.278 -19.376 1.00 87.44 90 ASP A N 1
ATOM 731 C CA . ASP A 1 90 ? -7.229 7.025 -19.861 1.00 87.44 90 ASP A CA 1
ATOM 732 C C . ASP A 1 90 ? -6.313 5.831 -19.537 1.00 87.44 90 ASP A C 1
ATOM 734 O O . ASP A 1 90 ? -6.769 4.803 -19.029 1.00 87.44 90 ASP A O 1
ATOM 738 N N . ARG A 1 91 ? -4.994 5.994 -19.732 1.00 89.44 91 ARG A N 1
ATOM 739 C CA . ARG A 1 91 ? -3.985 5.001 -19.327 1.00 89.44 91 ARG A CA 1
ATOM 740 C C . ARG A 1 91 ? -4.045 4.711 -17.827 1.00 89.44 91 ARG A C 1
ATOM 742 O O . ARG A 1 91 ? -4.057 3.550 -17.433 1.00 89.44 91 ARG A O 1
ATOM 749 N N . ASN A 1 92 ? -4.077 5.744 -16.990 1.00 89.62 92 ASN A N 1
ATOM 750 C CA . ASN A 1 92 ? -4.068 5.586 -15.536 1.00 89.62 92 ASN A CA 1
ATOM 751 C C . ASN A 1 92 ? -5.359 4.933 -15.022 1.00 89.62 92 ASN A C 1
ATOM 753 O O . ASN A 1 92 ? -5.307 4.105 -14.115 1.00 89.62 92 ASN A O 1
ATOM 757 N N . THR A 1 93 ? -6.503 5.259 -15.630 1.00 90.50 93 THR A N 1
ATOM 758 C CA . THR A 1 93 ? -7.787 4.599 -15.349 1.00 90.50 93 THR A CA 1
ATOM 759 C C . THR A 1 93 ? -7.698 3.111 -15.671 1.00 90.50 93 THR A C 1
ATOM 761 O O . THR A 1 93 ? -7.948 2.284 -14.798 1.00 90.50 93 THR A O 1
ATOM 764 N N . LYS A 1 94 ? -7.196 2.768 -16.867 1.00 92.75 94 LYS A N 1
ATOM 765 C CA . LYS A 1 94 ? -6.953 1.375 -17.263 1.00 92.75 94 LYS A CA 1
ATOM 766 C C . LYS A 1 94 ? -6.034 0.651 -16.275 1.00 92.75 94 LYS A C 1
ATOM 768 O O . LYS A 1 94 ? -6.340 -0.463 -15.872 1.00 92.75 94 LYS A O 1
ATOM 773 N N . ILE A 1 95 ? -4.924 1.266 -15.861 1.00 94.06 95 ILE A N 1
ATOM 774 C CA . ILE A 1 95 ? -4.010 0.662 -14.879 1.00 94.06 95 ILE A CA 1
ATOM 775 C C . ILE A 1 95 ? -4.752 0.350 -13.575 1.00 94.06 95 ILE A C 1
ATOM 777 O O . ILE A 1 95 ? -4.658 -0.775 -13.094 1.00 94.06 95 ILE A O 1
ATOM 781 N N . LYS A 1 96 ? -5.519 1.298 -13.022 1.00 93.25 96 LYS A N 1
ATOM 782 C CA . LYS A 1 96 ? -6.271 1.082 -11.775 1.00 93.25 96 LYS A CA 1
ATOM 783 C C . LYS A 1 96 ? -7.269 -0.061 -11.888 1.00 93.25 96 LYS A C 1
ATOM 785 O O . LYS A 1 96 ? -7.315 -0.892 -10.988 1.00 93.25 96 LYS A O 1
ATOM 790 N N . ASP A 1 97 ? -8.036 -0.117 -12.972 1.00 93.81 97 ASP A N 1
ATOM 791 C CA . ASP A 1 97 ? -9.039 -1.167 -13.167 1.00 93.81 97 ASP A CA 1
ATOM 792 C C . ASP A 1 97 ? -8.382 -2.552 -13.204 1.00 93.81 97 ASP A C 1
ATOM 794 O O . ASP A 1 97 ? -8.739 -3.429 -12.424 1.00 93.81 97 ASP A O 1
ATOM 798 N N . TYR A 1 98 ? -7.309 -2.710 -13.982 1.00 95.50 98 TYR A N 1
ATOM 799 C CA . TYR A 1 98 ? -6.563 -3.970 -14.008 1.00 95.50 98 TYR A CA 1
ATOM 800 C C . TYR A 1 98 ? -5.880 -4.290 -12.673 1.00 95.50 98 TYR A C 1
ATOM 802 O O . TYR A 1 98 ? -5.774 -5.456 -12.299 1.00 95.50 98 TYR A O 1
ATOM 810 N N . MET A 1 99 ? -5.404 -3.283 -11.935 1.00 95.38 99 MET A N 1
ATOM 811 C CA . MET A 1 99 ? -4.851 -3.507 -10.600 1.00 95.38 99 MET A CA 1
ATOM 812 C C . MET A 1 99 ? -5.910 -4.066 -9.649 1.00 95.38 99 MET A C 1
ATOM 814 O O . MET A 1 99 ? -5.612 -5.032 -8.942 1.00 95.38 99 MET A O 1
ATOM 818 N N . ARG A 1 100 ? -7.124 -3.491 -9.637 1.00 94.62 100 ARG A N 1
ATOM 819 C CA . ARG A 1 100 ? -8.244 -3.968 -8.803 1.00 94.62 100 ARG A CA 1
ATOM 820 C C . ARG A 1 100 ? -8.514 -5.448 -9.033 1.00 94.62 100 ARG A C 1
ATOM 822 O O . ARG A 1 100 ? -8.637 -6.185 -8.060 1.00 94.62 100 ARG A O 1
ATOM 829 N N . ASP A 1 101 ? -8.526 -5.860 -10.295 1.00 93.44 101 ASP A N 1
ATOM 830 C CA . ASP A 1 101 ? -8.888 -7.222 -10.680 1.00 93.44 101 ASP A CA 1
ATOM 831 C C . ASP A 1 101 ? -7.761 -8.234 -10.431 1.00 93.44 101 ASP A C 1
ATOM 833 O O . ASP A 1 101 ? -8.024 -9.383 -10.078 1.00 93.44 101 ASP A O 1
ATOM 837 N N . ILE A 1 102 ? -6.498 -7.830 -10.614 1.00 93.06 102 ILE A N 1
ATOM 838 C CA . ILE A 1 102 ? -5.371 -8.776 -10.669 1.00 93.06 102 ILE A CA 1
ATOM 839 C C . ILE A 1 102 ? -4.574 -8.821 -9.364 1.00 93.06 102 ILE A C 1
ATOM 841 O O . ILE A 1 102 ? -4.244 -9.905 -8.880 1.00 93.06 102 ILE A O 1
ATOM 845 N N . CYS A 1 103 ? -4.196 -7.666 -8.808 1.00 95.12 103 CYS A N 1
ATOM 846 C CA . CYS A 1 103 ? -3.153 -7.614 -7.776 1.00 95.12 103 CYS A CA 1
ATOM 847 C C . CYS A 1 103 ? -3.580 -6.965 -6.459 1.00 95.12 103 CYS A C 1
ATOM 849 O O . CYS A 1 103 ? -2.995 -7.286 -5.427 1.00 95.12 103 CYS A O 1
ATOM 851 N N . ILE A 1 104 ? -4.608 -6.113 -6.443 1.00 96.25 104 ILE A N 1
ATOM 852 C CA . ILE A 1 104 ? -5.048 -5.421 -5.224 1.00 96.25 104 ILE A CA 1
ATOM 853 C C . ILE A 1 104 ? -5.424 -6.374 -4.077 1.00 96.25 104 ILE A C 1
ATOM 855 O O . ILE A 1 104 ? -4.971 -6.111 -2.963 1.00 96.25 104 ILE A O 1
ATOM 859 N N . PRO A 1 105 ? -6.145 -7.495 -4.281 1.00 95.50 105 PRO A N 1
ATOM 860 C CA . PRO A 1 105 ? -6.432 -8.428 -3.188 1.00 95.50 105 PRO A CA 1
ATOM 861 C C . PRO A 1 105 ? -5.161 -8.958 -2.505 1.00 95.50 105 PRO A C 1
ATOM 863 O O . PRO A 1 105 ? -5.076 -9.011 -1.278 1.00 95.50 105 PRO A O 1
ATOM 866 N N . GLN A 1 106 ? -4.132 -9.282 -3.293 1.00 95.81 106 GLN A N 1
ATOM 867 C CA . GLN A 1 106 ? -2.850 -9.761 -2.774 1.00 95.81 106 GLN A CA 1
ATOM 868 C C . GLN A 1 106 ? -2.040 -8.637 -2.113 1.00 95.81 106 GLN A C 1
ATOM 870 O O . GLN A 1 106 ? -1.396 -8.856 -1.088 1.00 95.81 106 GLN A O 1
ATOM 875 N N . ILE A 1 107 ? -2.105 -7.418 -2.657 1.00 97.19 107 ILE A N 1
ATOM 876 C CA . ILE A 1 107 ? -1.488 -6.231 -2.055 1.00 97.19 107 ILE A CA 1
ATOM 877 C C . ILE A 1 107 ? -2.115 -5.948 -0.680 1.00 97.19 107 ILE A C 1
ATOM 879 O O . ILE A 1 107 ? -1.381 -5.779 0.293 1.00 97.19 107 ILE A O 1
ATOM 883 N N . VAL A 1 108 ? -3.444 -5.987 -0.551 1.00 96.81 108 VAL A N 1
ATOM 884 C CA . VAL A 1 108 ? -4.136 -5.807 0.740 1.00 96.81 108 VAL A CA 1
ATOM 885 C C . VAL A 1 108 ? -3.741 -6.901 1.734 1.00 96.81 108 VAL A C 1
ATOM 887 O O . VAL A 1 108 ? -3.426 -6.605 2.889 1.00 96.81 108 VAL A O 1
ATOM 890 N N . GLN A 1 109 ? -3.665 -8.158 1.285 1.00 95.31 109 GLN A N 1
ATOM 891 C CA . GLN A 1 109 ? -3.187 -9.263 2.119 1.00 95.31 109 GLN A CA 1
ATOM 892 C C . GLN A 1 109 ? -1.736 -9.050 2.586 1.00 95.31 109 GLN A C 1
ATOM 894 O O . GLN A 1 109 ? -1.388 -9.371 3.729 1.00 95.31 109 GLN A O 1
ATOM 899 N N . SER A 1 110 ? -0.885 -8.479 1.728 1.00 97.06 110 SER A N 1
ATOM 900 C CA . SER A 1 110 ? 0.485 -8.117 2.096 1.00 97.06 110 SER A CA 1
ATOM 901 C C . SER A 1 110 ? 0.515 -7.028 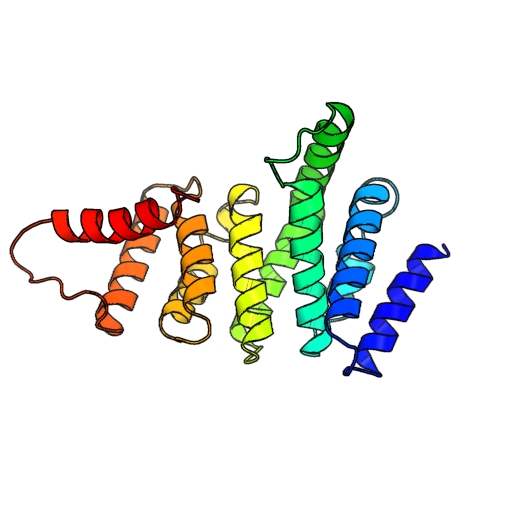3.171 1.00 97.06 110 SER A C 1
ATOM 903 O O . SER A 1 110 ? 1.284 -7.157 4.120 1.00 97.06 110 SER A O 1
ATOM 905 N N . TRP A 1 111 ? -0.363 -6.017 3.104 1.00 97.56 111 TRP A N 1
ATOM 906 C CA . TRP A 1 111 ? -0.454 -4.975 4.133 1.00 97.56 111 TRP A CA 1
ATOM 907 C C . TRP A 1 111 ? -0.843 -5.547 5.487 1.00 97.56 111 TRP A C 1
ATOM 909 O O . TRP A 1 111 ? -0.186 -5.245 6.481 1.00 97.56 111 TRP A O 1
ATOM 919 N N . TRP A 1 112 ? -1.857 -6.417 5.518 1.00 96.00 112 TRP A N 1
ATOM 920 C CA . TRP A 1 112 ? -2.254 -7.110 6.742 1.00 96.00 112 TRP A CA 1
ATOM 921 C C . TRP A 1 112 ? -1.068 -7.877 7.340 1.00 96.00 112 TRP A C 1
ATOM 923 O O . TRP A 1 112 ? -0.735 -7.712 8.510 1.00 96.00 112 TRP A O 1
ATOM 933 N N . THR A 1 113 ? -0.364 -8.647 6.505 1.00 95.62 113 THR A N 1
ATOM 934 C CA . THR A 1 113 ? 0.786 -9.454 6.934 1.00 95.62 113 THR A CA 1
ATOM 935 C C . THR A 1 113 ? 1.931 -8.586 7.463 1.00 95.62 113 THR A C 1
ATOM 937 O O . THR A 1 113 ? 2.536 -8.931 8.475 1.00 95.62 113 THR A O 1
ATOM 940 N N . ILE A 1 114 ? 2.222 -7.458 6.808 1.00 96.88 114 ILE A N 1
ATOM 941 C CA . ILE A 1 114 ? 3.256 -6.506 7.236 1.00 96.88 114 ILE A CA 1
ATOM 942 C C . ILE A 1 114 ? 2.882 -5.878 8.582 1.00 96.88 114 ILE A C 1
ATOM 944 O O . ILE A 1 114 ? 3.713 -5.870 9.484 1.00 96.88 114 ILE A O 1
ATOM 948 N N . LEU A 1 115 ? 1.651 -5.382 8.739 1.00 96.06 115 LEU A N 1
ATOM 949 C CA . LEU A 1 115 ? 1.203 -4.737 9.980 1.00 96.06 115 LEU A CA 1
ATOM 950 C C . LEU A 1 115 ? 1.157 -5.707 11.168 1.00 96.06 115 LEU A C 1
ATOM 952 O O . LEU A 1 115 ? 1.403 -5.292 12.298 1.00 96.06 115 LEU A O 1
ATOM 956 N N . GLU A 1 116 ? 0.868 -6.984 10.912 1.00 94.94 116 GLU A N 1
ATOM 957 C CA . GLU A 1 116 ? 0.807 -8.017 11.947 1.00 94.94 116 GLU A CA 1
ATOM 958 C C . GLU A 1 116 ? 2.197 -8.556 12.326 1.00 94.94 116 GLU A C 1
ATOM 960 O O . GLU A 1 116 ? 2.478 -8.792 13.499 1.00 94.94 116 GLU A O 1
ATOM 965 N N . ARG A 1 117 ? 3.085 -8.772 11.343 1.00 93.56 117 ARG A N 1
ATOM 966 C CA . ARG A 1 117 ? 4.341 -9.521 11.547 1.00 93.56 117 ARG A CA 1
ATOM 967 C C . ARG A 1 117 ? 5.605 -8.669 11.561 1.00 93.56 117 ARG A C 1
ATOM 969 O O . ARG A 1 117 ? 6.637 -9.141 12.032 1.00 93.56 117 ARG A O 1
ATOM 976 N N . CYS A 1 118 ? 5.571 -7.449 11.029 1.00 93.81 118 CYS A N 1
ATOM 977 C CA . CYS A 1 118 ? 6.741 -6.580 10.956 1.00 93.81 118 CYS A CA 1
ATOM 978 C C . CYS A 1 118 ? 6.704 -5.534 12.074 1.00 93.81 118 CYS A C 1
ATOM 980 O O . CYS A 1 118 ? 5.830 -4.672 12.102 1.00 93.81 118 CYS A O 1
ATOM 982 N N . SER A 1 119 ? 7.677 -5.568 12.985 1.00 93.75 119 SER A N 1
ATOM 983 C CA . SER A 1 119 ? 7.803 -4.585 14.071 1.00 93.75 119 SER A CA 1
ATOM 984 C C . SER A 1 119 ? 8.598 -3.332 13.685 1.00 93.75 119 SER A C 1
ATOM 986 O O . SER A 1 119 ? 8.741 -2.433 14.508 1.00 93.75 119 SER A O 1
ATOM 988 N N . ASP A 1 120 ? 9.154 -3.275 12.471 1.00 96.19 120 ASP A N 1
ATOM 989 C CA . ASP A 1 120 ? 9.929 -2.121 12.017 1.00 96.19 120 ASP A CA 1
ATOM 990 C C . ASP A 1 120 ? 9.020 -0.901 11.810 1.00 96.19 120 ASP A C 1
ATOM 992 O O . ASP A 1 120 ? 8.057 -0.944 11.043 1.00 96.19 120 ASP A O 1
ATOM 996 N N . VAL A 1 121 ? 9.348 0.200 12.489 1.00 96.25 121 VAL A N 1
ATOM 997 C CA . VAL A 1 121 ? 8.554 1.439 12.480 1.00 96.25 121 VAL A CA 1
ATOM 998 C C . VAL A 1 121 ? 8.435 2.014 11.068 1.00 96.25 121 VAL A C 1
ATOM 1000 O O . VAL A 1 121 ? 7.353 2.432 10.662 1.00 96.25 121 VAL A O 1
ATOM 1003 N N . THR A 1 122 ? 9.519 1.990 10.286 1.00 95.81 122 THR A N 1
ATOM 1004 C CA . THR A 1 122 ? 9.520 2.553 8.927 1.00 95.81 122 THR A CA 1
ATOM 1005 C C . THR A 1 122 ? 8.602 1.751 8.011 1.00 95.81 122 THR A C 1
ATOM 1007 O O . THR A 1 122 ? 7.807 2.330 7.271 1.00 95.81 122 THR A O 1
ATOM 1010 N N . ALA A 1 123 ? 8.679 0.421 8.076 1.00 96.94 123 ALA A N 1
ATOM 1011 C CA . ALA A 1 123 ? 7.792 -0.465 7.336 1.00 96.94 123 ALA A CA 1
ATOM 1012 C C . ALA A 1 123 ? 6.321 -0.273 7.738 1.00 96.94 123 ALA A C 1
ATOM 1014 O O . ALA A 1 123 ? 5.466 -0.190 6.856 1.00 96.94 123 ALA A O 1
ATOM 1015 N N . GLN A 1 124 ? 6.015 -0.151 9.036 1.00 97.88 124 GLN A N 1
ATOM 1016 C CA . GLN A 1 124 ? 4.641 0.089 9.490 1.00 97.88 124 GLN A CA 1
ATOM 1017 C C . GLN A 1 124 ? 4.097 1.438 9.007 1.00 97.88 124 GLN A C 1
ATOM 1019 O O . GLN A 1 124 ? 2.991 1.471 8.468 1.00 97.88 124 GLN A O 1
ATOM 1024 N N . CYS A 1 125 ? 4.868 2.525 9.123 1.00 98.00 125 CYS A N 1
ATOM 1025 C CA . CYS A 1 125 ? 4.460 3.841 8.622 1.00 98.00 125 CYS A CA 1
ATOM 1026 C C . CYS A 1 125 ? 4.183 3.815 7.118 1.00 98.00 125 CYS A C 1
ATOM 1028 O O . CYS A 1 125 ? 3.089 4.174 6.696 1.00 98.00 125 CYS A O 1
ATOM 1030 N N . LEU A 1 126 ? 5.123 3.298 6.319 1.00 98.19 126 LEU A N 1
ATOM 1031 C CA . LEU A 1 126 ? 4.957 3.206 4.866 1.00 98.19 126 LEU A CA 1
ATOM 1032 C C . LEU A 1 126 ? 3.768 2.323 4.463 1.00 98.19 126 LEU A C 1
ATOM 1034 O O . LEU A 1 126 ? 3.133 2.577 3.443 1.00 98.19 126 LEU A O 1
ATOM 1038 N N . CYS A 1 127 ? 3.466 1.283 5.244 1.00 98.38 127 CYS A N 1
ATOM 1039 C CA . CYS A 1 127 ? 2.315 0.421 5.005 1.00 98.38 127 CYS A CA 1
ATOM 1040 C C . CYS A 1 127 ? 1.006 1.179 5.247 1.00 98.38 127 CYS A C 1
ATOM 1042 O O . CYS A 1 127 ? 0.112 1.145 4.406 1.00 98.38 127 CYS A O 1
ATOM 1044 N N . LEU A 1 128 ? 0.913 1.922 6.352 1.00 98.25 128 LEU A N 1
ATOM 1045 C CA . LEU A 1 128 ? -0.246 2.760 6.669 1.00 98.25 128 LEU A CA 1
ATOM 1046 C C . LEU A 1 128 ? -0.429 3.897 5.653 1.00 98.25 128 LEU A C 1
ATOM 1048 O O . LEU A 1 128 ? -1.555 4.159 5.233 1.00 98.25 128 LEU A O 1
ATOM 1052 N N . ASP A 1 129 ? 0.658 4.513 5.191 1.00 97.81 129 ASP A N 1
ATOM 1053 C CA . ASP A 1 129 ? 0.608 5.517 4.124 1.00 97.81 129 ASP A CA 1
ATOM 1054 C C . ASP A 1 129 ? 0.126 4.904 2.797 1.00 97.81 129 ASP A C 1
ATOM 1056 O O . ASP A 1 129 ? -0.701 5.497 2.103 1.00 97.81 129 ASP A O 1
ATOM 1060 N N . ALA A 1 130 ? 0.572 3.686 2.459 1.00 97.50 130 ALA A N 1
ATOM 1061 C CA . ALA A 1 130 ? 0.081 2.968 1.281 1.00 97.50 130 ALA A CA 1
ATOM 1062 C C . ALA A 1 130 ? -1.416 2.639 1.401 1.00 97.50 130 ALA A C 1
ATOM 1064 O O . ALA A 1 130 ? -2.161 2.815 0.439 1.00 97.50 130 ALA A O 1
ATOM 1065 N N . VAL A 1 131 ? -1.883 2.236 2.588 1.00 97.12 131 VAL A N 1
ATOM 1066 C CA . VAL A 1 131 ? -3.319 2.077 2.862 1.00 97.12 131 VAL A CA 1
ATOM 1067 C C . VAL A 1 131 ? -4.047 3.397 2.607 1.00 97.12 131 VAL A C 1
ATOM 1069 O O . VAL A 1 131 ? -4.997 3.421 1.829 1.00 97.12 131 VAL A O 1
ATOM 1072 N N . ALA A 1 132 ? -3.588 4.506 3.190 1.00 95.31 132 ALA A N 1
ATOM 1073 C CA . ALA A 1 132 ? -4.227 5.812 3.027 1.00 95.31 132 ALA A CA 1
ATOM 1074 C C . ALA A 1 132 ? -4.352 6.236 1.550 1.00 95.31 132 ALA A C 1
ATOM 1076 O O . ALA A 1 132 ? -5.402 6.732 1.144 1.00 95.31 132 ALA A O 1
ATOM 1077 N N . ALA A 1 133 ? -3.315 5.990 0.747 1.00 94.25 133 ALA A N 1
ATOM 1078 C CA . ALA A 1 133 ? -3.278 6.342 -0.671 1.00 94.25 133 ALA A CA 1
ATOM 1079 C C . ALA A 1 133 ? -4.219 5.482 -1.540 1.00 94.25 133 ALA A C 1
ATOM 1081 O O . ALA A 1 133 ? -4.909 5.981 -2.430 1.00 94.25 133 ALA A O 1
ATOM 1082 N N . TYR A 1 134 ? -4.300 4.178 -1.266 1.00 94.94 134 TYR A N 1
ATOM 1083 C CA . TYR A 1 134 ? -5.026 3.242 -2.128 1.00 94.94 134 TYR A CA 1
ATOM 1084 C C . TYR A 1 134 ? -6.506 3.098 -1.759 1.00 94.94 134 TYR A C 1
ATOM 1086 O O . TYR A 1 134 ? -7.335 2.778 -2.617 1.00 94.94 134 TYR A O 1
ATOM 1094 N N . VAL A 1 135 ? -6.856 3.337 -0.492 1.00 92.94 135 VAL A N 1
ATOM 1095 C CA . VAL A 1 135 ? -8.195 3.079 0.052 1.00 92.94 135 VAL A CA 1
ATOM 1096 C C . VAL A 1 135 ? -9.300 3.767 -0.743 1.00 92.94 135 VAL A C 1
ATOM 1098 O O . VAL A 1 135 ? -10.338 3.143 -0.912 1.00 92.94 135 VAL A O 1
ATOM 1101 N N . ASP A 1 136 ? -9.116 4.976 -1.283 1.00 89.88 136 ASP A N 1
ATOM 1102 C CA . ASP A 1 136 ? -10.169 5.694 -2.032 1.00 89.88 136 ASP A CA 1
ATOM 1103 C C . ASP A 1 136 ? -10.722 4.865 -3.203 1.00 89.88 136 ASP A C 1
ATOM 1105 O O . ASP A 1 136 ? -11.935 4.725 -3.374 1.00 89.88 136 ASP A O 1
ATOM 1109 N N . TRP A 1 137 ? -9.838 4.222 -3.966 1.00 90.19 137 TRP A N 1
ATOM 1110 C CA . TRP A 1 137 ? -10.201 3.641 -5.252 1.00 90.19 137 TRP A CA 1
ATOM 1111 C C . TRP A 1 137 ? -10.311 2.116 -5.256 1.00 90.19 137 TRP A C 1
ATOM 1113 O O . TRP A 1 137 ? -10.848 1.590 -6.220 1.00 90.19 137 TRP A O 1
ATOM 1123 N N . ILE A 1 138 ? -9.865 1.388 -4.236 1.00 93.12 138 ILE A N 1
ATOM 1124 C CA . ILE A 1 138 ? -9.999 -0.085 -4.187 1.00 93.12 138 ILE A CA 1
ATOM 1125 C C . ILE A 1 138 ? -11.393 -0.545 -3.730 1.00 93.12 138 ILE A C 1
ATOM 1127 O O . ILE A 1 138 ? -12.216 0.271 -3.315 1.00 93.12 138 ILE A O 1
ATOM 1131 N N . ASP A 1 139 ? -11.672 -1.849 -3.784 1.00 91.25 139 ASP A N 1
ATOM 1132 C CA . ASP A 1 139 ? -12.917 -2.404 -3.244 1.00 91.25 139 ASP A CA 1
ATOM 1133 C C . ASP A 1 139 ? -13.023 -2.146 -1.729 1.00 91.25 139 ASP A C 1
ATOM 1135 O O . ASP A 1 139 ? -12.075 -2.346 -0.964 1.00 91.25 139 ASP A O 1
ATOM 1139 N N . VAL A 1 140 ? -14.192 -1.673 -1.297 1.00 87.38 140 VAL A N 1
ATOM 1140 C CA . VAL A 1 140 ? -14.500 -1.427 0.110 1.00 87.38 140 VAL A CA 1
ATOM 1141 C C . VAL A 1 140 ? -14.430 -2.704 0.935 1.00 87.38 140 VAL A C 1
ATOM 1143 O O . VAL A 1 140 ? -13.970 -2.646 2.067 1.00 87.38 140 VAL A O 1
ATOM 1146 N N . GLU A 1 141 ? -14.816 -3.859 0.400 1.00 88.50 141 GLU A N 1
ATOM 1147 C CA . GLU A 1 141 ? -14.881 -5.108 1.165 1.00 88.50 141 GLU A CA 1
ATOM 1148 C C . GLU A 1 141 ? -13.502 -5.610 1.614 1.00 88.50 141 GLU A C 1
ATOM 1150 O O . GLU A 1 141 ? -13.376 -6.201 2.691 1.00 88.50 141 GLU A O 1
ATOM 1155 N N . LEU A 1 142 ? -12.452 -5.277 0.857 1.00 91.31 142 LEU A N 1
ATOM 1156 C CA . LEU A 1 142 ? -11.071 -5.651 1.168 1.00 91.31 142 LEU A CA 1
ATOM 1157 C C . LEU A 1 142 ? -10.527 -4.953 2.420 1.00 91.31 142 LEU A C 1
ATOM 1159 O O . LEU A 1 142 ? -9.723 -5.533 3.145 1.00 91.31 142 LEU A O 1
ATOM 1163 N N . VAL A 1 143 ? -10.970 -3.722 2.688 1.00 89.62 143 VAL A N 1
ATOM 1164 C CA . VAL A 1 143 ? -10.432 -2.889 3.780 1.00 89.62 143 VAL A CA 1
ATOM 1165 C C . VAL A 1 143 ? -11.447 -2.574 4.874 1.00 89.62 143 VAL A C 1
ATOM 1167 O O . VAL A 1 143 ? -11.063 -2.319 6.008 1.00 89.62 143 VAL A O 1
ATOM 1170 N N . ALA A 1 144 ? -12.742 -2.612 4.564 1.00 84.75 144 ALA A N 1
ATOM 1171 C CA . ALA A 1 144 ? -13.844 -2.349 5.482 1.00 84.75 144 ALA A CA 1
ATOM 1172 C C . ALA A 1 144 ? -14.471 -3.648 6.001 1.00 84.75 144 ALA A C 1
ATOM 1174 O O . ALA A 1 144 ? -15.649 -3.953 5.752 1.00 84.75 144 ALA A O 1
ATOM 1175 N N . ASN A 1 145 ? -13.662 -4.418 6.714 1.00 85.62 145 ASN A N 1
ATOM 1176 C CA . ASN A 1 145 ? -14.064 -5.656 7.363 1.00 85.62 145 ASN A CA 1
ATOM 1177 C C . ASN A 1 145 ? -13.565 -5.688 8.813 1.00 85.62 145 ASN A C 1
ATOM 1179 O O . A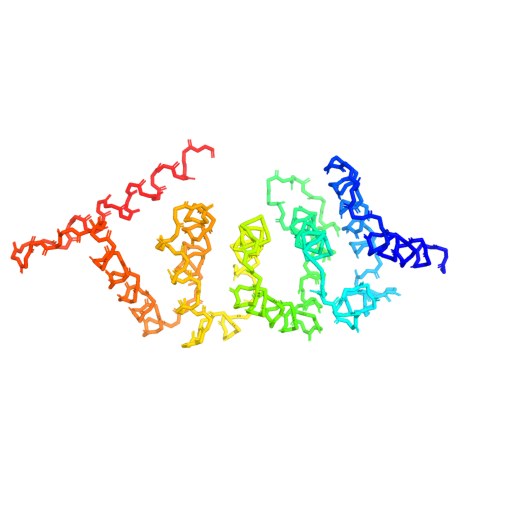SN A 1 145 ? -12.691 -4.910 9.205 1.00 85.62 145 ASN A O 1
ATOM 1183 N N . ASP A 1 146 ? -14.123 -6.614 9.590 1.00 83.38 146 ASP A N 1
ATOM 1184 C CA . ASP A 1 146 ? -13.895 -6.740 11.035 1.00 83.38 146 ASP A CA 1
ATOM 1185 C C . ASP A 1 146 ? -12.487 -7.248 11.395 1.00 83.38 146 ASP A C 1
ATOM 1187 O O . ASP A 1 146 ? -12.169 -7.414 12.569 1.00 83.38 146 ASP A O 1
ATOM 1191 N N . VAL A 1 147 ? -11.628 -7.482 10.398 1.00 87.62 147 VAL A N 1
ATOM 1192 C CA . VAL A 1 147 ? -10.238 -7.911 10.583 1.00 87.62 147 VAL A CA 1
ATOM 1193 C C . VAL A 1 147 ? -9.275 -6.757 10.303 1.00 87.62 147 VAL A C 1
ATOM 1195 O O . VAL A 1 147 ? -8.433 -6.427 11.136 1.00 87.62 147 VAL A O 1
ATOM 1198 N N . PHE A 1 148 ? -9.402 -6.112 9.144 1.00 89.44 148 PHE A N 1
ATOM 1199 C CA . PHE A 1 148 ? -8.466 -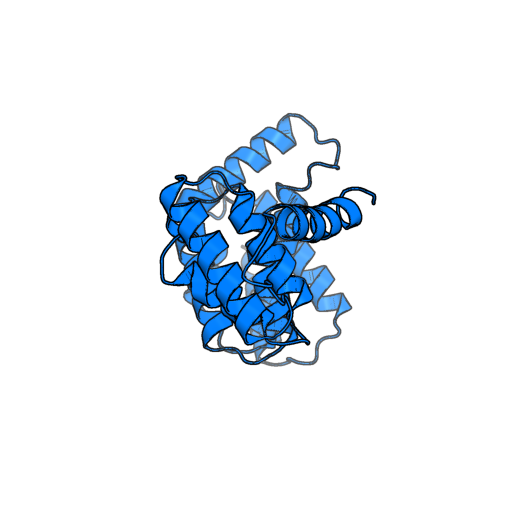5.082 8.698 1.00 89.44 148 PHE A CA 1
ATOM 1200 C C . PHE A 1 148 ? -8.649 -3.760 9.450 1.00 89.44 148 PHE A C 1
ATOM 1202 O O . PHE A 1 148 ? -7.671 -3.126 9.845 1.00 89.44 148 PHE A O 1
ATOM 1209 N N . VAL A 1 149 ? -9.898 -3.355 9.705 1.00 87.75 149 VAL A N 1
ATOM 1210 C CA . VAL A 1 149 ? -10.193 -2.099 10.407 1.00 87.75 149 VAL A CA 1
ATOM 1211 C C . VAL A 1 149 ? -9.596 -2.080 11.822 1.00 87.75 149 VAL A C 1
ATOM 1213 O O . VAL A 1 149 ? -8.855 -1.139 12.126 1.00 87.75 149 VAL A O 1
ATOM 1216 N N . PRO A 1 150 ? -9.842 -3.085 12.689 1.00 87.25 150 PRO A N 1
ATOM 1217 C CA . PRO A 1 150 ? -9.254 -3.090 14.027 1.00 87.25 150 PRO A CA 1
ATOM 1218 C C . PRO A 1 150 ? -7.724 -3.102 14.009 1.00 87.25 150 PRO A C 1
ATOM 1220 O O . PRO A 1 150 ? -7.108 -2.436 14.840 1.00 87.25 150 PRO A O 1
ATOM 1223 N N . LEU A 1 151 ? -7.108 -3.794 13.041 1.00 91.31 151 LEU A N 1
ATOM 1224 C CA . LEU A 1 151 ? -5.653 -3.845 12.886 1.00 91.31 151 LEU A CA 1
ATOM 1225 C C . LEU A 1 151 ? -5.048 -2.450 12.669 1.00 91.31 151 LEU A C 1
ATOM 1227 O O . LEU A 1 151 ? -4.065 -2.100 13.327 1.00 91.31 151 LEU A O 1
ATOM 1231 N N . VAL A 1 152 ? -5.654 -1.650 11.786 1.00 91.75 152 VAL A N 1
ATOM 1232 C CA . VAL A 1 152 ? -5.220 -0.273 11.499 1.00 91.75 152 VAL A CA 1
ATOM 1233 C C . VAL A 1 152 ? -5.470 0.641 12.701 1.00 91.75 152 VAL A C 1
ATOM 1235 O O . VAL A 1 152 ? -4.572 1.380 13.100 1.00 91.75 152 VAL A O 1
ATOM 1238 N N . ILE A 1 153 ? -6.649 0.564 13.332 1.00 87.69 153 ILE A N 1
ATOM 1239 C CA . ILE A 1 153 ? -6.977 1.395 14.506 1.00 87.69 153 ILE A CA 1
ATOM 1240 C C . ILE A 1 153 ? -6.029 1.097 15.674 1.00 87.69 153 ILE A C 1
ATOM 1242 O O . ILE A 1 153 ? -5.588 2.027 16.350 1.00 87.69 153 ILE A O 1
ATOM 1246 N N . ALA A 1 154 ? -5.656 -0.165 15.900 1.00 88.75 154 ALA A N 1
ATOM 1247 C CA . ALA A 1 154 ? -4.738 -0.543 16.976 1.00 88.75 154 ALA A CA 1
ATOM 1248 C C . ALA A 1 154 ? -3.374 0.170 16.888 1.00 88.75 154 ALA A C 1
ATOM 1250 O O . ALA A 1 154 ? -2.706 0.341 17.907 1.00 88.75 154 ALA A O 1
ATOM 1251 N N . ARG A 1 155 ? -2.967 0.631 15.695 1.00 89.94 155 ARG A N 1
ATOM 1252 C CA . ARG A 1 155 ? -1.714 1.374 15.499 1.00 89.94 155 ARG A CA 1
ATOM 1253 C C . ARG A 1 155 ? -1.755 2.798 16.059 1.00 89.94 155 ARG A C 1
ATOM 1255 O O . ARG A 1 155 ? -0.701 3.348 16.351 1.00 89.94 155 ARG A O 1
ATOM 1262 N N . LEU A 1 156 ? -2.939 3.375 16.286 1.00 85.62 156 LEU A N 1
ATOM 1263 C CA . LEU A 1 156 ? -3.083 4.721 16.859 1.00 85.62 156 LEU A CA 1
ATOM 1264 C C . LEU A 1 156 ? -2.488 4.849 18.268 1.00 85.62 156 LEU A C 1
ATOM 1266 O O . LEU A 1 156 ? -2.112 5.947 18.664 1.00 85.62 156 LEU A O 1
ATOM 1270 N N . GLY A 1 157 ? -2.406 3.746 19.020 1.00 82.06 157 GLY A N 1
ATOM 1271 C CA . GLY A 1 157 ? -1.835 3.736 20.371 1.00 82.06 157 GLY A CA 1
ATOM 1272 C C . GLY A 1 157 ? -0.304 3.769 20.418 1.00 82.06 157 GLY A C 1
ATOM 1273 O O . GLY A 1 157 ? 0.263 3.875 21.501 1.00 82.06 157 GLY A O 1
ATOM 1274 N N . ASN A 1 158 ? 0.385 3.656 19.279 1.00 85.44 158 ASN A N 1
ATOM 1275 C CA . ASN A 1 158 ? 1.842 3.720 19.222 1.00 85.44 158 ASN A CA 1
ATOM 1276 C C . ASN A 1 158 ? 2.283 5.073 18.649 1.00 85.44 158 ASN A C 1
ATOM 1278 O O . ASN A 1 158 ? 2.053 5.365 17.477 1.00 85.44 158 ASN A O 1
ATOM 1282 N N . ASN A 1 159 ? 2.955 5.870 19.482 1.00 85.69 159 ASN A N 1
ATOM 1283 C CA . ASN A 1 159 ? 3.381 7.230 19.155 1.00 85.69 159 ASN A CA 1
ATOM 1284 C C . ASN A 1 159 ? 4.219 7.305 17.870 1.00 85.69 159 ASN A C 1
ATOM 1286 O O . ASN A 1 159 ? 3.977 8.202 17.065 1.00 85.69 159 ASN A O 1
ATOM 1290 N N . ASP A 1 160 ? 5.116 6.344 17.632 1.00 89.69 160 ASP A N 1
ATOM 1291 C CA . ASP A 1 160 ? 6.057 6.376 16.503 1.00 89.69 160 ASP A CA 1
ATOM 1292 C C . ASP A 1 160 ? 5.381 6.143 15.140 1.00 89.69 160 ASP A C 1
ATOM 1294 O O . ASP A 1 160 ? 5.916 6.527 14.102 1.00 89.69 160 ASP A O 1
ATOM 1298 N N . ILE A 1 161 ? 4.199 5.516 15.136 1.00 92.50 161 ILE A N 1
ATOM 1299 C CA . ILE A 1 161 ? 3.423 5.191 13.922 1.00 92.50 161 ILE A CA 1
ATOM 1300 C C . ILE A 1 161 ? 2.073 5.920 13.862 1.00 92.50 161 ILE A C 1
ATOM 1302 O O . ILE A 1 161 ? 1.353 5.818 12.865 1.00 92.50 161 ILE A O 1
ATOM 1306 N N . SER A 1 162 ? 1.723 6.645 14.928 1.00 87.69 162 SER A N 1
ATOM 1307 C CA . SER A 1 162 ? 0.408 7.256 15.142 1.00 87.69 162 SER A CA 1
ATOM 1308 C C . SER A 1 162 ? 0.005 8.205 14.014 1.00 87.69 162 SER A C 1
ATOM 1310 O O . SER A 1 162 ? -1.133 8.162 13.559 1.00 87.69 162 SER A O 1
ATOM 1312 N N . GLU A 1 163 ? 0.937 9.011 13.508 1.00 90.94 163 GLU A N 1
ATOM 1313 C CA . GLU A 1 163 ? 0.692 9.972 12.431 1.00 90.94 163 GLU A CA 1
ATOM 1314 C C . GLU A 1 163 ? 0.201 9.280 11.148 1.00 90.94 163 GLU A C 1
ATOM 1316 O O . GLU A 1 163 ? -0.855 9.617 10.606 1.00 90.94 163 GLU A O 1
ATOM 1321 N N . SER A 1 164 ? 0.922 8.250 10.702 1.00 93.88 164 SER A N 1
ATOM 1322 C CA . SER A 1 164 ? 0.563 7.446 9.528 1.00 93.88 164 SER A CA 1
ATOM 1323 C C . SER A 1 164 ? -0.738 6.670 9.768 1.00 93.88 164 SER A C 1
ATOM 1325 O O . SER A 1 164 ? -1.588 6.571 8.882 1.00 93.88 164 SER A O 1
ATOM 1327 N N . ALA A 1 165 ? -0.953 6.180 1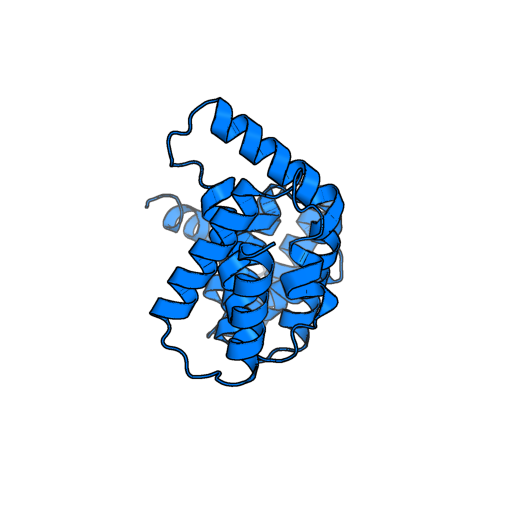0.995 1.00 92.25 165 ALA A N 1
ATOM 1328 C CA . ALA A 1 165 ? -2.192 5.505 11.377 1.00 92.25 165 ALA A CA 1
ATOM 1329 C C . ALA A 1 165 ? -3.406 6.445 11.297 1.00 92.25 165 ALA A C 1
ATOM 1331 O O . ALA A 1 165 ? -4.451 6.058 10.773 1.00 92.25 165 ALA A O 1
ATOM 1332 N N . VAL A 1 166 ? -3.269 7.698 11.743 1.00 90.06 166 VAL A N 1
ATOM 1333 C CA . VAL A 1 166 ? -4.324 8.718 11.641 1.00 90.06 166 VAL A CA 1
ATOM 1334 C C . VAL A 1 166 ? -4.683 8.988 10.181 1.00 90.06 166 VAL A C 1
ATOM 1336 O O . VAL A 1 166 ? -5.874 9.058 9.863 1.00 90.06 166 VAL A O 1
ATOM 1339 N N . ARG A 1 167 ? -3.699 9.090 9.277 1.00 92.94 167 ARG A N 1
ATOM 1340 C CA . ARG A 1 167 ? -3.962 9.242 7.833 1.00 92.94 167 ARG A CA 1
ATOM 1341 C C . ARG A 1 167 ? -4.745 8.057 7.272 1.00 92.94 167 ARG A C 1
ATOM 1343 O O . ARG A 1 167 ? -5.771 8.261 6.625 1.00 92.94 167 ARG A O 1
ATOM 1350 N N . ALA A 1 168 ? -4.311 6.833 7.573 1.00 94.12 168 ALA A N 1
ATOM 1351 C CA . ALA A 1 168 ? -4.971 5.612 7.114 1.00 94.12 168 ALA A CA 1
ATOM 1352 C C . ALA A 1 168 ? -6.422 5.510 7.612 1.00 94.12 168 ALA A C 1
ATOM 1354 O O . ALA A 1 168 ? -7.338 5.264 6.826 1.00 94.12 168 ALA A O 1
ATOM 1355 N N . VAL A 1 169 ? -6.659 5.761 8.904 1.00 90.25 169 VAL A N 1
ATOM 1356 C CA . VAL A 1 169 ? -8.010 5.758 9.489 1.00 90.25 169 VAL A CA 1
ATOM 1357 C C . VAL A 1 169 ? -8.879 6.852 8.874 1.00 90.25 169 VAL A C 1
ATOM 1359 O O . VAL A 1 169 ? -10.041 6.605 8.555 1.00 90.25 169 VAL A O 1
ATOM 1362 N N . SER A 1 170 ? -8.324 8.044 8.653 1.00 89.31 170 SER A N 1
ATOM 1363 C CA . SER A 1 170 ? -9.051 9.148 8.020 1.00 89.31 170 SER A CA 1
ATOM 1364 C C . SER A 1 170 ? -9.502 8.781 6.604 1.00 89.31 170 SER A C 1
ATOM 1366 O O . SER A 1 170 ? -10.671 8.980 6.270 1.00 89.31 170 SER A O 1
ATOM 1368 N N . ALA A 1 171 ? -8.624 8.167 5.805 1.00 90.62 171 ALA A N 1
ATOM 1369 C CA . ALA A 1 171 ? -8.961 7.677 4.470 1.00 90.62 171 ALA A CA 1
ATOM 1370 C C . ALA A 1 171 ? -10.058 6.595 4.508 1.00 90.62 171 ALA A C 1
ATOM 1372 O O . ALA A 1 171 ? -11.006 6.642 3.722 1.00 90.62 171 ALA A O 1
ATOM 1373 N N . LEU A 1 172 ? -9.993 5.658 5.464 1.00 89.12 172 LEU A N 1
ATOM 1374 C CA . LEU A 1 172 ? -11.024 4.626 5.648 1.00 89.12 172 LEU A CA 1
ATOM 1375 C C . LEU A 1 172 ? -12.396 5.222 5.997 1.00 89.12 172 LEU A C 1
ATOM 1377 O O . LEU A 1 172 ? -13.410 4.771 5.468 1.00 89.12 172 LEU A O 1
ATOM 1381 N N . ILE A 1 173 ? -12.444 6.254 6.846 1.00 85.69 173 ILE A N 1
ATOM 1382 C CA . ILE A 1 173 ? -13.694 6.941 7.218 1.00 85.69 173 ILE A CA 1
ATOM 1383 C C . ILE A 1 173 ? -14.274 7.724 6.034 1.00 85.69 173 ILE A C 1
ATOM 1385 O O . ILE A 1 173 ? -15.499 7.759 5.844 1.00 85.69 173 ILE A O 1
ATOM 1389 N N . GLN A 1 174 ? -13.406 8.367 5.250 1.00 85.88 174 GLN A N 1
ATOM 1390 C CA . GLN A 1 174 ? -13.794 9.124 4.060 1.00 85.88 174 GLN A CA 1
ATOM 1391 C C . GLN A 1 174 ? -14.306 8.213 2.943 1.00 85.88 174 GLN A C 1
ATOM 1393 O O . GLN A 1 174 ? -15.183 8.631 2.184 1.00 85.88 174 GLN A O 1
ATOM 1398 N N . LYS A 1 175 ? -13.852 6.953 2.890 1.00 84.50 175 LYS A N 1
ATOM 1399 C CA . LYS A 1 175 ? -14.349 5.981 1.918 1.00 84.50 175 LYS A CA 1
ATOM 1400 C C . LYS A 1 175 ? -15.872 5.836 2.005 1.00 84.50 175 LYS A C 1
ATOM 1402 O O . LYS A 1 175 ? -16.490 5.769 3.079 1.00 84.50 175 LYS A O 1
ATOM 1407 N N . GLY A 1 176 ? -16.500 5.788 0.833 1.00 76.44 176 GLY A N 1
ATOM 1408 C CA . GLY A 1 176 ? -17.906 5.426 0.707 1.00 76.44 176 GLY A CA 1
ATOM 1409 C C . GLY A 1 176 ? -18.109 3.997 1.206 1.00 76.44 176 GLY A C 1
ATOM 1410 O O . GLY A 1 176 ? -17.586 3.055 0.621 1.00 76.44 176 GLY A O 1
ATOM 1411 N N . MET A 1 177 ? -18.846 3.834 2.304 1.00 78.06 177 MET A N 1
ATOM 1412 C CA . MET A 1 177 ? -19.175 2.527 2.874 1.00 78.06 177 MET A CA 1
ATOM 1413 C C . MET A 1 177 ? -20.571 2.570 3.511 1.00 78.06 177 MET A C 1
ATOM 1415 O O . MET A 1 177 ? -21.016 3.659 3.897 1.00 78.06 177 MET A O 1
ATOM 1419 N N . PRO A 1 178 ? -21.255 1.418 3.657 1.00 76.56 178 PRO A N 1
ATOM 1420 C CA . PRO A 1 178 ? -22.563 1.356 4.299 1.00 76.56 178 PRO A CA 1
ATOM 1421 C C . PRO A 1 178 ? -22.560 2.015 5.692 1.00 76.56 178 PRO A C 1
ATOM 1423 O O . PRO A 1 178 ? -21.592 1.829 6.440 1.00 76.56 178 PRO A O 1
ATOM 1426 N N . PRO A 1 179 ? -23.631 2.738 6.082 1.00 79.81 179 PRO A N 1
ATOM 1427 C CA . PRO A 1 179 ? -23.688 3.451 7.360 1.00 79.81 179 PRO A CA 1
ATOM 1428 C C . PRO A 1 179 ? -23.388 2.567 8.574 1.00 79.81 179 PRO A C 1
ATOM 1430 O O . PRO A 1 179 ? -22.723 3.009 9.502 1.00 79.81 179 PRO A O 1
ATOM 1433 N N . THR A 1 180 ? -23.814 1.303 8.546 1.00 78.44 180 THR A N 1
ATOM 1434 C CA . THR A 1 180 ? -23.563 0.324 9.613 1.00 78.44 180 THR A CA 1
ATOM 1435 C C . THR A 1 180 ? -22.071 0.067 9.822 1.00 78.44 180 THR A C 1
ATOM 1437 O O . THR A 1 180 ? -21.581 0.209 10.938 1.00 78.44 180 THR A O 1
ATOM 1440 N N . LYS A 1 181 ? -21.320 -0.215 8.748 1.00 74.81 181 LYS A N 1
ATOM 1441 C CA . LYS A 1 181 ? -19.861 -0.401 8.811 1.00 74.81 181 LYS A CA 1
ATOM 1442 C C . LYS A 1 181 ? -19.144 0.883 9.235 1.00 74.81 181 LYS A C 1
ATOM 1444 O O . LYS A 1 181 ? -18.194 0.831 10.012 1.00 74.81 181 LYS A O 1
ATOM 1449 N N . LYS A 1 182 ? -19.628 2.039 8.765 1.00 79.94 182 LYS A N 1
ATOM 1450 C CA . LYS A 1 182 ? -19.078 3.349 9.142 1.00 79.94 182 LYS A CA 1
ATOM 1451 C C . LYS A 1 182 ? -19.253 3.629 10.635 1.00 79.94 182 LYS A C 1
ATOM 1453 O O . LYS A 1 182 ? -18.316 4.090 11.278 1.00 79.94 182 LYS A O 1
ATOM 1458 N N . LEU A 1 183 ? -20.418 3.311 11.198 1.00 79.88 183 LEU A N 1
ATOM 1459 C CA . LEU A 1 183 ? -20.671 3.440 12.634 1.00 79.88 183 LEU A CA 1
ATOM 1460 C C . LEU A 1 183 ? -19.769 2.513 13.455 1.00 79.88 183 LEU A C 1
ATOM 1462 O O . LEU A 1 183 ? -19.206 2.971 14.448 1.00 79.88 183 LEU A O 1
ATOM 1466 N N . SER A 1 184 ? -19.572 1.259 13.035 1.00 77.94 184 SER A N 1
ATOM 1467 C CA . SER A 1 184 ? -18.636 0.343 13.705 1.00 77.94 184 SER A CA 1
ATOM 1468 C C . SER A 1 184 ? -17.203 0.881 13.704 1.00 77.94 184 SER A C 1
ATOM 1470 O O . SER A 1 184 ? -16.552 0.883 14.746 1.00 77.94 184 SER A O 1
ATOM 1472 N N . LEU A 1 185 ? -16.736 1.412 12.568 1.00 77.12 185 LEU A N 1
ATOM 1473 C CA . LEU A 1 185 ? -15.415 2.035 12.437 1.00 77.12 185 LEU A CA 1
ATOM 1474 C C . LEU A 1 185 ? -15.253 3.230 13.390 1.00 77.12 185 LEU A C 1
ATOM 1476 O O . LEU A 1 185 ? -14.276 3.310 14.132 1.00 77.12 185 LEU A O 1
ATOM 1480 N N . VAL A 1 186 ? -16.229 4.143 13.401 1.00 80.62 186 VAL A N 1
ATOM 1481 C CA . VAL A 1 186 ? -16.216 5.324 14.280 1.00 80.62 186 VAL A CA 1
ATOM 1482 C C . VAL A 1 186 ? -16.283 4.920 15.756 1.00 80.62 186 VAL A C 1
ATOM 1484 O O . VAL A 1 186 ? -15.588 5.507 16.581 1.00 80.62 186 VAL A O 1
ATOM 1487 N N . THR A 1 187 ? -17.070 3.898 16.095 1.00 80.69 187 THR A N 1
ATOM 1488 C CA . THR A 1 187 ? -17.188 3.397 17.473 1.00 80.69 187 THR A CA 1
ATOM 1489 C C . THR A 1 187 ? -15.867 2.801 17.954 1.00 80.69 187 THR A C 1
ATOM 1491 O O . THR A 1 187 ? -15.371 3.205 19.005 1.00 80.69 187 THR A O 1
ATOM 1494 N N . ALA A 1 188 ? -15.243 1.935 17.148 1.00 76.12 188 ALA A N 1
ATOM 1495 C CA . ALA A 1 188 ? -13.940 1.349 17.455 1.00 76.12 188 ALA A CA 1
ATOM 1496 C C . ALA A 1 188 ? -12.848 2.421 17.618 1.00 76.12 188 ALA A C 1
ATOM 1498 O O . ALA A 1 188 ? -12.021 2.341 18.527 1.00 76.12 188 ALA A O 1
ATOM 1499 N N . LEU A 1 189 ? -12.874 3.465 16.782 1.00 77.75 189 LEU A N 1
ATOM 1500 C CA . LEU A 1 189 ? -11.972 4.607 16.913 1.00 77.75 189 LEU A CA 1
ATOM 1501 C C . LEU A 1 189 ? -12.170 5.333 18.249 1.00 77.75 189 LEU A C 1
ATOM 1503 O O . LEU A 1 189 ? -11.197 5.612 18.951 1.00 77.75 189 LEU A O 1
ATOM 1507 N N . CYS A 1 190 ? -13.420 5.621 18.622 1.00 77.62 190 CYS A N 1
ATOM 1508 C CA . CYS A 1 190 ? -13.729 6.254 19.899 1.00 77.62 190 CYS A CA 1
ATOM 1509 C C . CYS A 1 190 ? -13.263 5.410 21.091 1.00 77.62 190 CYS A C 1
ATOM 1511 O O . CYS A 1 190 ? -12.768 5.972 22.066 1.00 77.62 190 CYS A O 1
ATOM 1513 N N . ASP A 1 191 ? -13.399 4.086 21.023 1.00 77.38 191 ASP A N 1
ATOM 1514 C CA . ASP A 1 191 ? -12.963 3.183 22.089 1.00 77.38 191 ASP A CA 1
ATOM 1515 C C . ASP A 1 191 ? -11.439 3.212 22.257 1.00 77.38 191 ASP A C 1
ATOM 1517 O O . ASP A 1 191 ? -10.944 3.394 23.370 1.00 77.38 191 ASP A O 1
ATOM 1521 N N . VAL A 1 192 ? -10.681 3.137 21.158 1.00 73.94 192 VAL A N 1
ATOM 1522 C CA . VAL A 1 192 ? -9.213 3.240 21.202 1.00 73.94 192 VAL A CA 1
ATOM 1523 C C . VAL A 1 192 ? -8.764 4.609 21.705 1.00 73.94 192 VAL A C 1
ATOM 1525 O O . VAL A 1 192 ? -7.864 4.687 22.540 1.00 73.94 192 VAL A O 1
ATOM 1528 N N . MET A 1 193 ? -9.417 5.690 21.283 1.00 72.25 193 MET A N 1
ATOM 1529 C CA . MET A 1 193 ? -9.114 7.031 21.787 1.00 72.25 193 MET A CA 1
ATOM 1530 C C . MET A 1 193 ? -9.409 7.182 23.287 1.00 72.25 193 MET A C 1
ATOM 1532 O O . MET A 1 193 ? -8.629 7.821 23.994 1.00 72.25 193 MET A O 1
ATOM 1536 N N . ARG A 1 194 ? -10.490 6.575 23.800 1.00 73.88 194 ARG A N 1
ATOM 1537 C CA . ARG A 1 194 ? -10.789 6.553 25.243 1.00 73.88 194 ARG A CA 1
ATOM 1538 C C . ARG A 1 194 ? -9.747 5.753 26.024 1.00 73.88 194 ARG A C 1
ATOM 1540 O O . ARG A 1 194 ? -9.263 6.236 27.044 1.00 73.88 194 ARG A O 1
ATOM 1547 N N . ASN A 1 195 ? -9.370 4.576 25.526 1.00 74.88 195 ASN A N 1
ATOM 1548 C CA . ASN A 1 195 ? -8.391 3.701 26.176 1.00 74.88 195 ASN A CA 1
ATOM 1549 C C . ASN A 1 195 ? -6.987 4.319 26.237 1.00 74.88 195 ASN A C 1
ATOM 1551 O O . ASN A 1 195 ? -6.259 4.081 27.192 1.00 74.88 195 ASN A O 1
ATOM 1555 N N . ASN A 1 196 ? -6.627 5.149 25.254 1.00 67.50 196 ASN A N 1
ATOM 1556 C CA . ASN A 1 196 ? -5.362 5.890 25.241 1.00 67.50 196 ASN A CA 1
ATOM 1557 C C . ASN A 1 196 ? -5.455 7.260 25.945 1.00 67.50 196 ASN A C 1
ATOM 1559 O O . ASN A 1 196 ? -4.552 8.081 25.810 1.00 67.50 196 ASN A O 1
ATOM 1563 N N . HIS A 1 197 ? -6.546 7.535 26.673 1.00 66.31 197 HIS A N 1
ATOM 1564 C CA . HIS A 1 197 ? -6.809 8.807 27.362 1.00 66.31 197 HIS A CA 1
ATOM 1565 C C . HIS A 1 197 ? -6.770 10.058 26.460 1.00 66.31 197 HIS A C 1
ATOM 1567 O O . HIS A 1 197 ? -6.627 11.176 26.951 1.00 66.31 197 HIS A O 1
ATOM 1573 N N . LEU A 1 198 ? -6.946 9.890 25.146 1.00 60.34 198 LEU A N 1
ATOM 1574 C CA . LEU A 1 198 ? -6.931 10.980 24.166 1.00 60.34 198 LEU A CA 1
ATOM 1575 C C . LEU A 1 198 ? -8.265 11.740 24.118 1.00 60.34 198 LEU A C 1
ATOM 1577 O O . LEU A 1 198 ? -8.311 12.881 23.666 1.00 60.34 198 LEU A O 1
ATOM 1581 N N . ILE A 1 199 ? -9.357 11.122 24.586 1.00 54.47 199 ILE A N 1
ATOM 1582 C CA . ILE A 1 199 ? -10.676 11.755 24.706 1.00 54.47 199 ILE A CA 1
ATOM 1583 C C . ILE A 1 199 ? -11.251 11.475 26.098 1.00 54.47 199 ILE A C 1
ATOM 1585 O O . ILE A 1 199 ? -11.545 10.327 26.432 1.00 54.47 199 ILE A O 1
ATOM 1589 N N . SER A 1 200 ? -11.499 12.527 26.885 1.00 42.88 200 SER A N 1
ATOM 1590 C CA . SER A 1 200 ? -12.384 12.462 28.050 1.00 42.88 200 SER A CA 1
ATOM 1591 C C . SER A 1 200 ? -13.802 12.838 27.615 1.00 42.88 200 SER A C 1
ATOM 1593 O O . SER A 1 200 ? -14.146 14.003 27.425 1.00 42.88 200 SER A O 1
ATOM 1595 N N . VAL A 1 201 ? -14.660 11.841 27.401 1.00 45.62 201 VAL A N 1
ATOM 1596 C CA . VAL A 1 201 ? -16.087 12.131 27.225 1.00 45.62 201 VAL A CA 1
ATOM 1597 C C . VAL A 1 201 ? -16.690 12.228 28.616 1.00 45.62 201 VAL A C 1
ATOM 1599 O O . VAL A 1 201 ? -16.919 11.214 29.272 1.00 45.62 201 VAL A O 1
ATOM 1602 N N . ASN A 1 202 ? -16.929 13.453 29.084 1.00 37.97 202 ASN A N 1
ATOM 1603 C CA . ASN A 1 202 ? -17.770 13.655 30.256 1.00 37.97 202 ASN A CA 1
ATOM 1604 C C . ASN A 1 202 ? -19.179 13.135 29.888 1.00 37.97 202 ASN A C 1
ATOM 1606 O O . ASN A 1 202 ? -19.718 13.594 28.878 1.00 37.97 202 ASN A O 1
ATOM 1610 N N . PRO A 1 203 ? -19.794 12.186 30.626 1.00 39.75 203 PRO A N 1
ATOM 1611 C CA . PRO A 1 203 ? -20.965 11.433 30.144 1.00 39.75 203 PRO A CA 1
ATOM 1612 C C . PRO A 1 203 ? -22.240 12.274 29.989 1.00 39.75 203 PRO A C 1
ATOM 1614 O O . PRO A 1 203 ? -23.286 11.769 29.591 1.00 39.75 203 PRO A O 1
ATOM 1617 N N . VAL A 1 204 ? -22.180 13.559 30.332 1.00 40.28 204 VAL A N 1
ATOM 1618 C CA . VAL A 1 204 ? -23.323 14.455 30.376 1.00 40.28 204 VAL A CA 1
ATOM 1619 C C . VAL A 1 204 ? -22.985 15.700 29.564 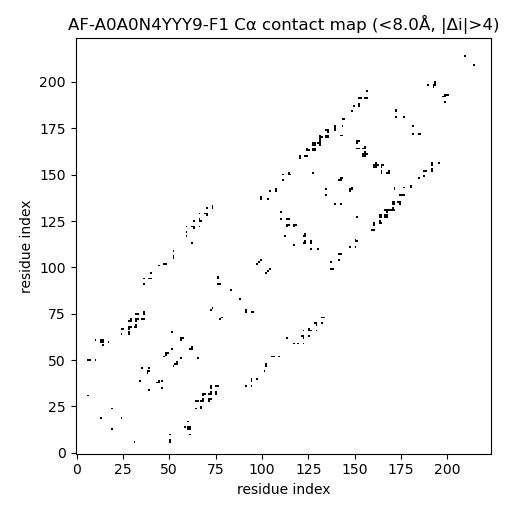1.00 40.28 204 VAL A C 1
ATOM 1621 O O . VAL A 1 204 ? -22.273 16.583 30.026 1.00 40.28 204 VAL A O 1
ATOM 1624 N N . ARG A 1 205 ? -23.597 15.763 28.378 1.00 37.12 205 ARG A N 1
ATOM 1625 C CA . ARG A 1 205 ? -23.720 16.899 27.450 1.00 37.12 205 ARG A CA 1
ATOM 1626 C C . ARG A 1 205 ? -22.680 16.996 26.331 1.00 37.12 205 ARG A C 1
ATOM 1628 O O . ARG A 1 205 ? -21.516 17.323 26.520 1.00 37.12 205 ARG A O 1
ATOM 1635 N N . ASN A 1 206 ? -23.279 16.928 25.144 1.00 37.47 206 ASN A N 1
ATOM 1636 C CA . ASN A 1 206 ? -22.870 17.484 23.866 1.00 37.47 206 ASN A CA 1
ATOM 1637 C C . ASN A 1 206 ? -22.059 16.546 22.967 1.00 37.47 206 ASN A C 1
ATOM 1639 O O . ASN A 1 206 ? -20.921 16.200 23.237 1.00 37.47 206 ASN A O 1
ATOM 1643 N N . LEU A 1 207 ? -22.658 16.233 21.816 1.00 45.94 207 LEU A N 1
ATOM 1644 C CA . LEU A 1 207 ? -22.007 15.710 20.610 1.00 45.94 207 LEU A CA 1
ATOM 1645 C C . LEU A 1 207 ? -21.095 16.762 19.930 1.00 45.94 207 LEU A C 1
ATOM 1647 O O . LEU A 1 207 ? -20.446 16.468 18.930 1.00 45.94 207 LEU A O 1
ATOM 1651 N N . SER A 1 208 ? -21.023 17.989 20.461 1.00 38.06 208 SER A N 1
ATOM 1652 C CA . SER A 1 208 ? -20.223 19.089 19.908 1.00 38.06 208 SER A CA 1
ATOM 1653 C C . SER A 1 208 ? -18.694 18.947 20.042 1.00 38.06 208 SER A C 1
ATOM 1655 O O . SER A 1 208 ? -18.017 19.372 19.108 1.00 38.06 208 SER A O 1
ATOM 1657 N N . PRO A 1 209 ? -18.097 18.332 21.089 1.00 43.16 209 PRO A N 1
ATOM 1658 C CA . PRO A 1 209 ? -16.640 18.222 21.212 1.00 43.16 209 PRO A CA 1
ATOM 1659 C C . PRO A 1 209 ? -16.039 17.219 20.222 1.00 43.16 209 PRO A C 1
ATOM 1661 O O . PRO A 1 209 ? -14.940 17.434 19.723 1.00 43.16 209 PRO A O 1
ATOM 1664 N N . ILE A 1 210 ? -16.773 16.153 19.883 1.00 44.53 210 ILE A N 1
ATOM 1665 C CA . ILE A 1 210 ? -16.328 15.142 18.909 1.00 44.53 210 ILE A CA 1
ATOM 1666 C C . ILE A 1 210 ? -16.280 15.757 17.505 1.00 44.53 210 ILE A C 1
ATOM 1668 O O . ILE A 1 210 ? -15.294 15.589 16.793 1.00 44.53 210 ILE A O 1
ATOM 1672 N N . ILE A 1 211 ? -17.290 16.555 17.140 1.00 43.84 211 ILE A N 1
ATOM 1673 C CA . ILE A 1 211 ? -17.293 17.328 15.888 1.00 43.84 211 ILE A CA 1
ATOM 1674 C C . ILE A 1 211 ? -16.200 18.408 15.910 1.00 43.84 211 ILE A C 1
ATOM 1676 O O . ILE A 1 211 ? -15.620 18.700 14.872 1.00 43.84 211 ILE A O 1
ATOM 1680 N N . PHE A 1 212 ? -15.863 18.970 17.074 1.00 42.03 212 PHE A N 1
ATOM 1681 C CA . PHE A 1 212 ? -14.795 19.963 17.196 1.00 42.03 212 PHE A CA 1
ATOM 1682 C C . PHE A 1 212 ? -13.391 19.353 17.063 1.00 42.03 212 PHE A C 1
ATOM 1684 O O . PHE A 1 212 ? -12.536 19.959 16.428 1.00 42.03 212 PHE A O 1
ATOM 1691 N N . HIS A 1 213 ? -13.140 18.152 17.596 1.00 44.38 213 HIS A N 1
ATOM 1692 C CA . HIS A 1 213 ? -11.845 17.468 17.463 1.00 44.38 213 HIS A CA 1
ATOM 1693 C C . HIS A 1 213 ? -11.662 16.783 16.108 1.00 44.38 213 HIS A C 1
ATOM 1695 O O . HIS A 1 213 ? -10.607 16.943 15.502 1.00 44.38 213 HIS A O 1
ATOM 1701 N N . ILE A 1 214 ? -12.694 16.131 15.565 1.00 47.28 214 ILE A N 1
ATOM 1702 C CA . ILE A 1 214 ? -12.670 15.666 14.168 1.00 47.28 214 ILE A CA 1
ATOM 1703 C C . ILE A 1 214 ? -12.575 16.876 13.228 1.00 47.28 214 ILE A C 1
ATOM 1705 O O . ILE A 1 214 ? -11.788 16.860 12.290 1.00 47.28 214 ILE A O 1
ATOM 1709 N N . GLY A 1 215 ? -13.289 17.961 13.545 1.00 39.62 215 GLY A N 1
ATOM 1710 C CA . GLY A 1 215 ? -13.228 19.247 12.857 1.00 39.62 215 GLY A CA 1
ATOM 1711 C C . GLY A 1 215 ? -11.829 19.856 12.853 1.00 39.62 215 GLY A C 1
ATOM 1712 O O . GLY A 1 215 ? -11.366 20.248 11.790 1.00 39.62 215 GLY A O 1
ATOM 1713 N N . LEU A 1 216 ? -11.128 19.884 13.990 1.00 40.97 216 LEU A N 1
ATOM 1714 C CA . LEU A 1 216 ? -9.733 20.333 14.105 1.00 40.97 216 LEU A CA 1
ATOM 1715 C C . LEU A 1 216 ? -8.777 19.464 13.283 1.00 40.97 216 LEU A C 1
ATOM 1717 O O . LEU A 1 216 ? -7.920 20.016 12.599 1.00 40.97 216 LEU A O 1
ATOM 1721 N N . ILE A 1 217 ? -8.970 18.142 13.278 1.00 45.09 217 ILE A N 1
ATOM 1722 C CA . ILE A 1 217 ? -8.180 17.215 12.455 1.00 45.09 217 ILE A CA 1
ATOM 1723 C C . ILE A 1 217 ? -8.426 17.487 10.961 1.00 45.09 217 ILE A C 1
ATOM 1725 O O . ILE A 1 217 ? -7.475 17.619 10.202 1.00 45.09 217 ILE A O 1
ATOM 1729 N N . THR A 1 218 ? -9.671 17.696 10.521 1.00 40.47 218 THR A N 1
ATOM 1730 C CA . THR A 1 218 ? -9.948 18.079 9.121 1.00 40.47 218 THR A CA 1
ATOM 1731 C C . THR A 1 218 ? -9.499 19.499 8.762 1.00 40.47 218 THR A C 1
ATOM 1733 O O . THR A 1 218 ? -9.090 19.737 7.630 1.00 40.47 218 THR A O 1
ATOM 1736 N N . LYS A 1 219 ? -9.544 20.458 9.696 1.00 35.69 219 LYS A N 1
ATOM 1737 C CA . LYS A 1 219 ? -9.222 21.871 9.430 1.00 35.69 219 LYS A CA 1
ATOM 1738 C C . LYS A 1 219 ? -7.715 22.131 9.368 1.00 35.69 219 LYS A C 1
ATOM 1740 O O . LYS A 1 219 ? -7.313 23.040 8.657 1.00 35.69 219 LYS A O 1
ATOM 1745 N N . TYR A 1 220 ? -6.902 21.321 10.052 1.00 39.16 220 TYR A N 1
ATOM 1746 C CA . TYR A 1 220 ? -5.439 21.345 9.919 1.00 39.16 220 TYR A CA 1
ATOM 1747 C C . TYR A 1 220 ? -4.931 20.671 8.634 1.00 39.16 220 TYR A C 1
ATOM 1749 O O . TYR A 1 220 ? -3.841 20.999 8.182 1.00 39.16 220 TYR A O 1
ATOM 1757 N N . PHE A 1 221 ? -5.707 19.765 8.028 1.00 38.91 221 PHE A N 1
ATOM 1758 C CA . PHE A 1 221 ? -5.293 19.012 6.834 1.00 38.91 221 PHE A CA 1
ATOM 1759 C C . PHE A 1 221 ? -5.835 19.560 5.502 1.00 38.91 221 PHE A C 1
ATOM 1761 O O . PHE A 1 221 ? -5.344 19.167 4.452 1.00 38.91 221 PHE A O 1
ATOM 1768 N N . LEU A 1 222 ? -6.819 20.466 5.521 1.00 32.84 222 LEU A N 1
ATOM 1769 C CA . LEU A 1 222 ? -7.396 21.087 4.314 1.00 32.84 222 LEU A CA 1
ATOM 1770 C C . LEU A 1 222 ? -6.883 22.516 4.041 1.00 32.84 222 LEU A C 1
ATOM 1772 O O . LEU A 1 222 ? -7.413 23.192 3.163 1.00 32.84 222 LEU A O 1
ATOM 1776 N N . SER A 1 223 ? -5.889 23.003 4.793 1.00 30.97 223 SER A N 1
ATOM 1777 C CA . SER A 1 223 ? -5.296 24.339 4.603 1.00 30.97 223 SER A CA 1
ATOM 1778 C C . SER A 1 223 ? -3.793 24.309 4.301 1.00 30.97 223 SER A C 1
ATOM 1780 O O . SER A 1 223 ? -3.046 25.167 4.777 1.00 30.97 223 SER A O 1
ATOM 1782 N N . SER A 1 224 ? -3.325 23.324 3.541 1.00 35.03 224 SER A N 1
ATOM 1783 C CA . SER A 1 224 ? -1.993 23.329 2.920 1.00 35.03 224 SER A CA 1
ATOM 1784 C C . SER A 1 224 ? -2.115 22.916 1.468 1.00 35.03 224 SER A C 1
ATOM 1786 O O . SER A 1 224 ? -2.860 21.944 1.222 1.00 35.03 224 SER A O 1
#

pLDDT: mean 82.79, std 17.35, range [30.97, 98.38]

Organism: Nippostrongylus brasiliensis (NCBI:txid27835)

Radius of gyration: 19.02 Å; Cα contacts (8 Å, |Δi|>4): 192; chains: 1; bounding box: 47×39×53 Å

Sequence (224 aa):
MCIRSLLSNWIQKLSTRPNQPSFLFNKMAHIFSLVFAADFPDRWPSFMDDIFLSRGLDSVPLVVFYLKTLLAIDSEVVDRDIQRSKSTFDRNTKIKDYMRDICIPQIVQSWWTILERCSDVTAQCLCLDAVAAYVDWIDVELVANDVFVPLVIARLGNNDISESAVRAVSALIQKGMPPTKKLSLVTALCDVMRNNHLISVNPVRNLSPIIFHIGLITKYFLSS

Nearest PDB structures (foldseek):
  3ibv-assembly2_B  TM=7.875E-01  e=6.888E-07  Schizosaccharomyces pombe
  3ibv-assembly1_A  TM=8.372E-01  e=3.346E-06  Schizosaccharomyces pombe
  3icq-assembly1_T  TM=8.215E-01  e=3.988E-06  Schizosaccharomyces pombe
  3icq-assembly2_U  TM=8.282E-01  e=9.597E-06  Schizosaccharomyces pombe
  5dn7-assembly1_A  TM=3.843E-01  e=1.640E-01  Mus musculus

InterPro domains:
  IPR011989 Armadillo-like helical [G3DSA:1.25.10.10] (1-203)
  IPR013598 Exportin-1/Importin-beta-like [PF08389] (21-167)
  IPR016024 Armadillo-type fold [SSF48371] (3-197)
  IPR040017 Exportin-T [PTHR15952] (3-194)